Protein AF-0000000075209973 (afdb_homodimer)

Secondary structure (DSSP, 8-state):
-HHHHHHHHHHHHHHHHHHHHHHHHHHHHHT---PPP-TTSBPPP-EEEETT--EEEGGGGTTSEEEEEEE-TT-HHHHHHHHHHHHHHHHHGGGTEEEEEEEES--HHHHHHHHHHHT--SB-EEETTSHHHHHTT--SSSEEEEE-TTSBEEEEEES---HHHHHHHHHHT--/-HHHHHHHHHHHHHHHHHHHHHHHHHHHHHT---PPP-TTSBPPP-EEEETT--EEEGGGGTTSEEEEEEE-TT-HHHHHHHHHHHHHHHHHGGGTEEEEEEEES--HHHHHHHHHHHT--SB-EEETTSHHHHHTT--SSSEEEEE-TTSBEEEEEES---HHHHHHHHHHT--

pLDDT: mean 90.95, std 12.57, range [50.28, 98.94]

Sequence (350 aa):
MKSKKIRLVFRTLLLIIIVGAVAYTLYSKFSNQTKIINEGDKAPNFILKDLNGNRVELEDYRGQGVFLNFWGTWCKPCEKEMPAMQRQYMSFKDKGVTILAINVAESEIAVRDFIEDYKLTFSIPMDKNRDVLKAYGVGTLPASFLINKEGEIVKIITGGLDDAKINKFMESIQPMKSKKIRLVFRTLLLIIIVGAVAYTLYSKFSNQTKIINEGDKAPNFILKDLNGNRVELEDYRGQGVFLNFWGTWCKPCEKEMPAMQRQYMSFKDKGVTILAINVAESEIAVRDFIEDYKLTFSIPMDKNRDVLKAYGVGTLPASFLINKEGEIVKIITGGLDDAKINKFMESIQP

InterPro domains:
  IPR000866 Alkyl hydroperoxide reductase subunit C/ Thiol specific antioxidant [PF00578] (40-155)
  IPR013766 Thioredoxin domain [PS51352] (37-175)
  IPR036249 Thioredoxin-like superfamily [SSF52833] (37-174)
  IPR050553 Thioredoxin family ResA/DsbE subfamily [PTHR42852] (37-168)

Organism: NCBI:txid2021314

Solvent-accessible surface area (backbone atoms only — not comparable to full-atom values): 18414 Å² total; per-residue (Å²): 117,69,62,59,53,50,50,49,51,49,50,49,50,49,48,49,51,49,52,49,52,51,51,49,53,52,51,52,58,68,59,58,63,83,53,69,46,47,70,70,35,71,56,80,75,52,77,36,35,27,91,85,64,46,81,45,46,56,73,78,45,57,65,20,7,35,45,36,32,39,36,44,94,88,34,65,53,32,58,65,24,44,60,43,51,44,56,45,41,69,70,29,50,87,56,39,25,46,51,40,39,32,32,54,54,64,58,66,68,64,50,51,53,50,35,62,74,63,66,58,80,66,51,46,32,48,29,63,79,39,58,62,45,53,67,56,21,59,11,40,72,19,28,36,36,37,24,30,30,88,38,29,22,74,40,68,43,60,49,66,56,52,56,68,55,49,48,54,54,52,59,71,24,41,93,117,70,61,58,53,51,50,49,50,49,50,49,51,48,48,50,50,50,51,48,52,51,51,48,52,52,50,53,57,68,58,57,62,83,54,69,45,48,68,70,35,71,54,80,74,51,78,36,35,29,90,85,64,45,80,44,46,55,72,78,44,57,64,20,8,35,44,37,32,39,36,42,93,87,34,65,53,33,56,67,24,44,60,42,51,46,54,45,42,70,71,29,50,86,55,39,25,47,50,43,40,33,33,55,54,64,57,66,66,62,50,50,53,50,35,63,74,64,65,58,80,68,50,47,32,48,29,63,80,39,57,63,44,54,67,56,20,60,10,41,72,17,29,35,35,36,25,30,29,87,39,29,22,71,40,68,43,62,49,69,56,53,57,68,56,50,48,54,52,53,60,74,23,41,94

Radius of gyration: 24.72 Å; Cα contacts (8 Å, |Δi|>4): 637; chains: 2; bounding box: 82×52×51 Å

Nearest PDB structures (foldseek):
  2h1b-assembly2_B  TM=9.894E-01  e=2.352E-22  Bacillus subtilis
  1st9-assembly2_B  TM=9.917E-01  e=1.497E-21  Bacillus subtilis
  2h19-assembly2_B  TM=9.906E-01  e=3.898E-21  Bacillus subtilis
  3c71-assembly1_A  TM=9.885E-01  e=5.716E-21  Bacillus subtilis
  4nmu-assembly2_B  TM=9.894E-01  e=7.379E-21  Bacillus anthracis

Foldseek 3Di:
DVVVVVVVVVVVVVVVVVVVVVVVVVVVVVPPPQDADDFFDFQDWDWFAFLVRDIDIPVVLQQAKEKEKEAEPPDVLRLVQQLLVQVLQVVCVVQRYAYEYEYEQDDSVRVVVSCVVSVHDGTYTYHNPCPSVSNNVPDAPIKIFIAANRRGTRDIDHTHDHNVVVNVSRVVRRD/DVVVVVVVVVVVVVVVVVVVVVVVVVVVVVPPPQDDDDFFDFQDWDWFAFLVRDIDIPVVLQQAKEKEKEAEPPDVLRLVQQLLVQVLQVVCVVQRYAYEYEYEQDDSVRVVVSCVVSVHDGTYTYHNPCPSVSNNVPDAPIKIFIAANRRGTRDIDHTHDHNVVVNVSRVVRRD

Structure (mmCIF, N/CA/C/O backbone):
data_AF-0000000075209973-model_v1
#
loop_
_entity.id
_entity.type
_entity.pdbx_description
1 polymer 'Thiol-disulfide oxidoreductase'
#
loop_
_atom_site.group_PDB
_atom_site.id
_atom_site.type_symbol
_atom_site.label_atom_id
_atom_site.label_alt_id
_atom_site.label_comp_id
_atom_site.label_asym_id
_atom_site.label_entity_id
_atom_site.label_seq_id
_atom_site.pdbx_PDB_ins_code
_atom_site.Cartn_x
_atom_site.Cartn_y
_atom_site.Cartn_z
_atom_site.occupancy
_atom_site.B_iso_or_equiv
_atom_site.auth_seq_id
_atom_site.auth_comp_id
_atom_site.auth_asym_id
_atom_site.auth_atom_id
_atom_site.pdbx_PDB_model_num
ATOM 1 N N . MET A 1 1 ? -60.625 -5.875 10.781 1 51.12 1 MET A N 1
ATOM 2 C CA . MET A 1 1 ? -59.844 -4.965 11.625 1 51.12 1 MET A CA 1
ATOM 3 C C . MET A 1 1 ? -58.562 -5.629 12.102 1 51.12 1 MET A C 1
ATOM 5 O O . MET A 1 1 ? -57.531 -4.988 12.156 1 51.12 1 MET A O 1
ATOM 9 N N . LYS A 1 2 ? -58.531 -6.984 12.242 1 63.94 2 LYS A N 1
ATOM 10 C CA . LYS A 1 2 ? -57.406 -7.793 12.719 1 63.94 2 LYS A CA 1
ATOM 11 C C . LYS A 1 2 ? -56.312 -7.922 11.648 1 63.94 2 LYS A C 1
ATOM 13 O O . LYS A 1 2 ? -55.125 -7.883 11.961 1 63.94 2 LYS A O 1
ATOM 18 N N . SER A 1 3 ? -56.781 -7.727 10.508 1 70.12 3 SER A N 1
ATOM 19 C CA . SER A 1 3 ? -55.906 -7.938 9.383 1 70.12 3 SER A CA 1
ATOM 20 C C . SER A 1 3 ? -55 -6.73 9.172 1 70.12 3 SER A C 1
ATOM 22 O O . SER A 1 3 ? -53.781 -6.883 8.883 1 70.12 3 SER A O 1
ATOM 24 N N . LYS A 1 4 ? -55.531 -5.586 9.492 1 70.75 4 LYS A N 1
ATOM 25 C CA . LYS A 1 4 ? -54.75 -4.367 9.289 1 70.75 4 LYS A CA 1
ATOM 26 C C . LYS A 1 4 ? -53.625 -4.246 10.328 1 70.75 4 LYS A C 1
ATOM 28 O O . LYS A 1 4 ? -52.5 -3.852 10 1 70.75 4 LYS A O 1
ATOM 33 N N . LYS A 1 5 ? -53.969 -4.637 11.461 1 72 5 LYS A N 1
ATOM 34 C CA . LYS A 1 5 ? -53 -4.602 12.562 1 72 5 LYS A CA 1
ATOM 35 C C . LYS A 1 5 ? -51.875 -5.609 12.344 1 72 5 LYS A C 1
ATOM 37 O O . LYS A 1 5 ? -50.719 -5.309 12.609 1 72 5 LYS A O 1
ATOM 42 N N . ILE A 1 6 ? -52.25 -6.703 11.812 1 79.56 6 ILE A N 1
ATOM 43 C CA . ILE A 1 6 ? -51.281 -7.758 11.539 1 79.56 6 ILE A CA 1
ATOM 44 C C . ILE A 1 6 ? -50.312 -7.312 10.43 1 79.56 6 ILE A C 1
ATOM 46 O O . ILE A 1 6 ? -49.125 -7.543 10.508 1 79.56 6 ILE A O 1
ATOM 50 N N . ARG A 1 7 ? -50.875 -6.652 9.516 1 72.44 7 ARG A N 1
ATOM 51 C CA . ARG A 1 7 ? -50.031 -6.148 8.414 1 72.44 7 ARG A CA 1
ATOM 52 C C . ARG A 1 7 ? -49.094 -5.055 8.891 1 72.44 7 ARG A C 1
ATOM 54 O O . ARG A 1 7 ? -47.938 -5.012 8.484 1 72.44 7 ARG A O 1
ATOM 61 N N . LEU A 1 8 ? -49.594 -4.223 9.797 1 75.69 8 LEU A N 1
ATOM 62 C CA . LEU A 1 8 ? -48.812 -3.152 10.375 1 75.69 8 LEU A CA 1
ATOM 63 C C . LEU A 1 8 ? -47.656 -3.723 11.219 1 75.69 8 LEU A C 1
ATOM 65 O O . LEU A 1 8 ? -46.531 -3.246 11.148 1 75.69 8 LEU A O 1
ATOM 69 N N . VAL A 1 9 ? -48.031 -4.699 12.008 1 73.88 9 VAL A N 1
ATOM 70 C CA . VAL A 1 9 ? -47.062 -5.355 12.859 1 73.88 9 VAL A CA 1
ATOM 71 C C . VAL A 1 9 ? -46.031 -6.066 11.992 1 73.88 9 VAL A C 1
ATOM 73 O O . VAL A 1 9 ? -44.812 -5.992 12.266 1 73.88 9 VAL A O 1
ATOM 76 N N . PHE A 1 10 ? -46.406 -6.633 10.977 1 75.88 10 PHE A N 1
ATOM 77 C CA . PHE A 1 10 ? -45.531 -7.324 10.055 1 75.88 10 PHE A CA 1
ATOM 78 C C . PHE A 1 10 ? -44.594 -6.332 9.352 1 75.88 10 PHE A C 1
ATOM 80 O O . PHE A 1 10 ? -43.406 -6.582 9.203 1 75.88 10 PHE A O 1
ATOM 87 N N . ARG A 1 11 ? -45.188 -5.234 8.961 1 69 11 ARG A N 1
ATOM 88 C CA . ARG A 1 11 ? -44.406 -4.211 8.273 1 69 11 ARG A CA 1
ATOM 89 C C . ARG A 1 11 ? -43.375 -3.592 9.219 1 69 11 ARG A C 1
ATOM 91 O O . ARG A 1 11 ? -42.219 -3.363 8.828 1 69 11 ARG A O 1
ATOM 98 N N . THR A 1 12 ? -43.844 -3.367 10.445 1 75.25 12 THR A N 1
ATOM 99 C CA . THR A 1 12 ? -42.938 -2.785 11.43 1 75.25 12 THR A CA 1
ATOM 100 C C . THR A 1 12 ? -41.812 -3.758 11.773 1 75.25 12 THR A C 1
ATOM 102 O O . THR A 1 12 ? -40.656 -3.355 11.906 1 75.25 12 THR A O 1
ATOM 105 N N . LEU A 1 13 ? -42.156 -4.977 11.891 1 75.12 13 LEU A N 1
ATOM 106 C CA . LEU A 1 13 ? -41.156 -5.992 12.172 1 75.12 13 LEU A CA 1
ATOM 107 C C . LEU A 1 13 ? -40.156 -6.102 11.023 1 75.12 13 LEU A C 1
ATOM 109 O O . LEU A 1 13 ? -38.969 -6.23 11.258 1 75.12 13 LEU A O 1
ATOM 113 N N . LEU A 1 14 ? -40.75 -6.055 9.836 1 71.81 14 LEU A N 1
ATOM 114 C CA . LEU A 1 14 ? -39.875 -6.102 8.656 1 71.81 14 LEU A CA 1
ATOM 115 C C . LEU A 1 14 ? -38.938 -4.898 8.617 1 71.81 14 LEU A C 1
ATOM 117 O O . LEU A 1 14 ? -37.75 -5.039 8.32 1 71.81 14 LEU A O 1
ATOM 121 N N . LEU A 1 15 ? -39.531 -3.789 8.992 1 71.38 15 LEU A N 1
ATOM 122 C CA . LEU A 1 15 ? -38.719 -2.564 9.008 1 71.38 15 LEU A CA 1
ATOM 123 C C . LEU A 1 15 ? -37.594 -2.662 10.039 1 71.38 15 LEU A C 1
ATOM 125 O O . LEU A 1 15 ? -36.469 -2.26 9.766 1 71.38 15 LEU A O 1
ATOM 129 N N . ILE A 1 16 ? -37.938 -3.229 11.195 1 76.5 16 ILE A N 1
ATOM 130 C CA . ILE A 1 16 ? -36.938 -3.383 12.258 1 76.5 16 ILE A CA 1
ATOM 131 C C . ILE A 1 16 ? -35.844 -4.332 11.797 1 76.5 16 ILE A C 1
ATOM 133 O O . ILE A 1 16 ? -34.656 -4.074 12.023 1 76.5 16 ILE A O 1
ATOM 137 N N . ILE A 1 17 ? -36.188 -5.34 11.125 1 74.81 17 ILE A N 1
ATOM 138 C CA . ILE A 1 17 ? -35.25 -6.324 10.633 1 74.81 17 ILE A CA 1
ATOM 139 C C . ILE A 1 17 ? -34.344 -5.684 9.586 1 74.81 17 ILE A C 1
ATOM 141 O O . ILE A 1 17 ? -33.125 -5.883 9.594 1 74.81 17 ILE A O 1
ATOM 145 N N . ILE A 1 18 ? -34.969 -4.891 8.758 1 69.38 18 ILE A N 1
ATOM 146 C CA . ILE A 1 18 ? -34.219 -4.234 7.703 1 69.38 18 ILE A CA 1
ATOM 147 C C . ILE A 1 18 ? -33.25 -3.221 8.32 1 69.38 18 ILE A C 1
ATOM 149 O O . ILE A 1 18 ? -32.062 -3.18 7.961 1 69.38 18 ILE A O 1
ATOM 153 N N . VAL A 1 19 ? -33.75 -2.445 9.32 1 72.38 19 VAL A N 1
ATOM 154 C CA . VAL A 1 19 ? -32.906 -1.45 10 1 72.38 19 VAL A CA 1
ATOM 155 C C . VAL A 1 19 ? -31.781 -2.145 10.742 1 72.38 19 VAL A C 1
ATOM 157 O O . VAL A 1 19 ? -30.641 -1.679 10.727 1 72.38 19 VAL A O 1
ATOM 160 N N . GLY A 1 20 ? -32.031 -3.238 11.359 1 74.88 20 GLY A N 1
ATOM 161 C CA . GLY A 1 20 ? -31 -4.02 12.031 1 74.88 20 GLY A CA 1
ATOM 162 C C . GLY A 1 20 ? -29.922 -4.539 11.086 1 74.88 20 GLY A C 1
ATOM 163 O O . GLY A 1 20 ? -28.734 -4.469 11.391 1 74.88 20 GLY A O 1
ATOM 164 N N . ALA A 1 21 ? -30.406 -5.008 9.953 1 67.5 21 ALA A N 1
ATOM 165 C CA . ALA A 1 21 ? -29.484 -5.527 8.953 1 67.5 21 ALA A CA 1
ATOM 166 C C . ALA A 1 21 ? -28.578 -4.418 8.414 1 67.5 21 ALA A C 1
ATOM 168 O O . ALA A 1 21 ? -27.375 -4.609 8.266 1 67.5 21 ALA A O 1
ATOM 169 N N . VAL A 1 22 ? -29.156 -3.322 8.188 1 67.62 22 VAL A N 1
ATOM 170 C CA . VAL A 1 22 ? -28.391 -2.18 7.688 1 67.62 22 VAL A CA 1
ATOM 171 C C . VAL A 1 22 ? -27.406 -1.712 8.75 1 67.62 22 VAL A C 1
ATOM 173 O O . VAL A 1 22 ? -26.234 -1.458 8.453 1 67.62 22 VAL A O 1
ATOM 176 N N . ALA A 1 23 ? -27.828 -1.666 9.969 1 69.81 23 ALA A N 1
ATOM 177 C CA . ALA A 1 23 ? -26.969 -1.259 11.07 1 69.81 23 ALA A CA 1
ATOM 178 C C . ALA A 1 23 ? -25.781 -2.213 11.227 1 69.81 23 ALA A C 1
ATOM 180 O O . ALA A 1 23 ? -24.656 -1.78 11.461 1 69.81 23 ALA A O 1
ATOM 181 N N . TYR A 1 24 ? -26.047 -3.436 11.078 1 68.06 24 TYR A N 1
ATOM 182 C CA . TYR A 1 24 ? -25 -4.441 11.188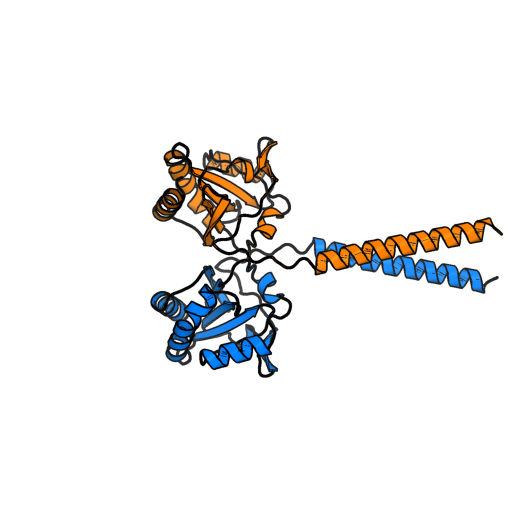 1 68.06 24 TYR A CA 1
ATOM 183 C C . TYR A 1 24 ? -23.969 -4.27 10.086 1 68.06 24 TYR A C 1
ATOM 185 O O . TYR A 1 24 ? -22.75 -4.324 10.344 1 68.06 24 TYR A O 1
ATOM 193 N N . THR A 1 25 ? -24.453 -4.109 8.844 1 62.72 25 THR A N 1
ATOM 194 C CA . THR A 1 25 ? -23.531 -3.963 7.715 1 62.72 25 THR A CA 1
ATOM 195 C C . THR A 1 25 ? -22.672 -2.715 7.879 1 62.72 25 THR A C 1
ATOM 197 O O . THR A 1 25 ? -21.484 -2.736 7.578 1 62.72 25 THR A O 1
ATOM 200 N N . LEU A 1 26 ? -23.281 -1.677 8.328 1 61.09 26 LEU A N 1
ATOM 201 C CA . LEU A 1 26 ? -22.547 -0.432 8.531 1 61.09 26 LEU A CA 1
ATOM 202 C C . LEU A 1 26 ? -21.516 -0.588 9.648 1 61.09 26 LEU A C 1
ATOM 204 O O . LEU A 1 26 ? -20.391 -0.091 9.531 1 61.09 26 LEU A O 1
ATOM 208 N N . TYR A 1 27 ? -21.906 -1.285 10.609 1 60.88 27 TYR A N 1
ATOM 209 C CA . TYR A 1 27 ? -21 -1.52 11.719 1 60.88 27 TYR A CA 1
ATOM 210 C C . TYR A 1 27 ? -19.797 -2.361 11.273 1 60.88 27 TYR A C 1
ATOM 212 O O . TYR A 1 27 ? -18.656 -2.062 11.617 1 60.88 27 TYR A O 1
ATOM 220 N N . SER A 1 28 ? -20.062 -3.34 10.555 1 58.72 28 SER A N 1
ATOM 221 C CA . SER A 1 28 ? -19 -4.234 10.078 1 58.72 28 SER A CA 1
ATOM 222 C C . SER A 1 28 ? -18.047 -3.514 9.133 1 58.72 28 SER A C 1
ATOM 224 O O . SER A 1 28 ? -16.844 -3.738 9.172 1 58.72 28 SER A O 1
ATOM 226 N N . LYS A 1 29 ? -18.656 -2.783 8.242 1 57.28 29 LYS A N 1
ATOM 227 C CA . LYS A 1 29 ? -17.812 -2.055 7.289 1 57.28 29 LYS A CA 1
ATOM 228 C C . LYS A 1 29 ? -16.938 -1.026 8 1 57.28 29 LYS A C 1
ATOM 230 O O . LYS A 1 29 ? -15.797 -0.794 7.602 1 57.28 29 LYS A O 1
ATOM 235 N N . PHE A 1 30 ? -17.594 -0.431 8.906 1 53.66 30 PHE A N 1
ATOM 236 C CA . PHE A 1 30 ? -16.844 0.564 9.664 1 53.66 30 PHE A CA 1
ATOM 237 C C . PHE A 1 30 ? -15.703 -0.091 10.438 1 53.66 30 PHE A C 1
ATOM 239 O O . PHE A 1 30 ? -14.656 0.522 10.648 1 53.66 30 PHE A O 1
ATOM 246 N N . SER A 1 31 ? -15.898 -1.307 10.734 1 50.53 31 SER A N 1
ATOM 247 C CA . SER A 1 31 ? -14.852 -1.979 11.492 1 50.53 31 SER A CA 1
ATOM 248 C C . SER A 1 31 ? -13.727 -2.459 10.578 1 50.53 31 SER A C 1
ATOM 250 O O . SER A 1 31 ? -12.734 -3.012 11.047 1 50.53 31 SER A O 1
ATOM 252 N N . ASN A 1 32 ? -14 -2.322 9.312 1 52.06 32 ASN A N 1
ATOM 253 C CA . ASN A 1 32 ? -12.961 -2.879 8.453 1 52.06 32 ASN A CA 1
ATOM 254 C C . ASN A 1 32 ? -11.68 -2.051 8.523 1 52.06 32 ASN A C 1
ATOM 256 O O . ASN A 1 32 ? -11.609 -0.961 7.949 1 52.06 32 ASN A O 1
ATOM 260 N N . GLN A 1 33 ? -11.031 -2.264 9.523 1 56.62 33 GLN A N 1
ATOM 261 C CA . GLN A 1 33 ? -9.711 -1.657 9.695 1 56.62 33 GLN A CA 1
ATOM 262 C C . GLN A 1 33 ? -8.742 -2.154 8.625 1 56.62 33 GLN A C 1
ATOM 264 O O . GLN A 1 33 ? -8.734 -3.338 8.289 1 56.62 33 GLN A O 1
ATOM 269 N N . THR A 1 34 ? -8.438 -1.264 7.758 1 61.53 34 THR A N 1
ATOM 270 C CA . THR A 1 34 ? -7.344 -1.597 6.852 1 61.53 34 THR A CA 1
ATOM 271 C C . THR A 1 34 ? -6.195 -2.25 7.613 1 61.53 34 THR A C 1
ATOM 273 O O . THR A 1 34 ? -5.641 -1.655 8.539 1 61.53 34 THR A O 1
ATOM 276 N N . LYS A 1 35 ? -6.125 -3.559 7.43 1 68.94 35 LYS A N 1
ATOM 277 C CA . LYS A 1 35 ? -5.012 -4.242 8.078 1 68.94 35 LYS A CA 1
ATOM 278 C C . LYS A 1 35 ? -3.686 -3.891 7.406 1 68.94 35 LYS A C 1
ATOM 280 O O . LYS A 1 35 ? -3.582 -3.902 6.18 1 68.94 35 LYS A O 1
ATOM 285 N N . ILE A 1 36 ? -2.811 -3.449 8.195 1 84.69 36 ILE A N 1
ATOM 286 C CA . ILE A 1 36 ? -1.437 -3.205 7.77 1 84.69 36 ILE A CA 1
ATOM 287 C C . ILE A 1 36 ? -0.667 -4.523 7.723 1 84.69 36 ILE A C 1
ATOM 289 O O . ILE A 1 36 ? -0.701 -5.305 8.68 1 84.69 36 ILE A O 1
ATOM 293 N N . ILE A 1 37 ? -0.148 -4.805 6.586 1 90.75 37 ILE A N 1
ATOM 294 C CA . ILE A 1 37 ? 0.662 -5.996 6.359 1 90.75 37 ILE A CA 1
ATOM 295 C C . ILE A 1 37 ? 2.143 -5.637 6.43 1 90.75 37 ILE A C 1
ATOM 297 O O . ILE A 1 37 ? 2.588 -4.684 5.781 1 90.75 37 ILE A O 1
ATOM 301 N N . ASN A 1 38 ? 2.879 -6.402 7.246 1 90.31 38 ASN A N 1
ATOM 302 C CA . ASN A 1 38 ? 4.305 -6.133 7.391 1 90.31 38 ASN A CA 1
ATOM 303 C C . ASN A 1 38 ? 5.145 -7.367 7.082 1 90.31 38 ASN A C 1
ATOM 305 O O . ASN A 1 38 ? 4.629 -8.484 7.066 1 90.31 38 ASN A O 1
ATOM 309 N N . GLU A 1 39 ? 6.375 -7.102 6.773 1 92.69 39 GLU A N 1
ATOM 310 C CA . GLU A 1 39 ? 7.316 -8.211 6.695 1 92.69 39 GLU A CA 1
ATOM 311 C C . GLU A 1 39 ? 7.367 -8.992 8.008 1 92.69 39 GLU A C 1
ATOM 313 O O . GLU A 1 39 ? 7.348 -8.391 9.086 1 92.69 39 GLU A O 1
ATOM 318 N N . GLY A 1 40 ? 7.352 -10.258 7.879 1 93.44 40 GLY A N 1
ATOM 319 C CA . GLY A 1 40 ? 7.297 -11.125 9.047 1 93.44 40 GLY A CA 1
ATOM 320 C C . GLY A 1 40 ? 5.918 -11.703 9.297 1 93.44 40 GLY A C 1
ATOM 321 O O . GLY A 1 40 ? 5.777 -12.703 10.008 1 93.44 40 GLY A O 1
ATOM 322 N N . ASP A 1 41 ? 4.91 -11.102 8.758 1 94.81 41 ASP A N 1
ATOM 323 C CA . ASP A 1 41 ? 3.539 -11.578 8.906 1 94.81 41 ASP A CA 1
ATOM 324 C C . ASP A 1 41 ? 3.295 -12.828 8.07 1 94.81 41 ASP A C 1
ATOM 326 O O . ASP A 1 41 ? 3.973 -13.047 7.062 1 94.81 41 ASP A O 1
ATOM 330 N N . LYS A 1 42 ? 2.285 -13.617 8.555 1 97.25 42 LYS A N 1
ATOM 331 C CA . LYS A 1 42 ? 1.741 -14.633 7.656 1 97.25 42 LYS A CA 1
ATOM 332 C C . LYS A 1 42 ? 0.961 -13.992 6.508 1 97.25 42 LYS A C 1
ATOM 334 O O . LYS A 1 42 ? 0.175 -13.07 6.727 1 97.25 42 LYS A O 1
ATOM 339 N N . ALA A 1 43 ? 1.303 -14.477 5.344 1 98.25 43 ALA A N 1
ATOM 340 C CA . ALA A 1 43 ? 0.589 -13.938 4.188 1 98.25 43 ALA A CA 1
ATOM 341 C C . ALA A 1 43 ? -0.896 -14.281 4.25 1 98.25 43 ALA A C 1
ATOM 343 O O . ALA A 1 43 ? -1.262 -15.438 4.484 1 98.25 43 ALA A O 1
ATOM 344 N N . PRO A 1 44 ? -1.74 -13.305 4.031 1 97.38 44 PRO A N 1
ATOM 345 C CA . PRO A 1 44 ? -3.166 -13.633 3.977 1 97.38 44 PRO A CA 1
ATOM 346 C C . PRO A 1 44 ? -3.5 -14.633 2.873 1 97.38 44 PRO A C 1
ATOM 348 O O . PRO A 1 44 ? -3.08 -14.453 1.728 1 97.38 44 PRO A O 1
ATOM 351 N N . ASN A 1 45 ? -4.262 -15.641 3.291 1 98.31 45 ASN A N 1
ATOM 352 C CA . ASN A 1 45 ? -4.691 -16.609 2.283 1 98.31 45 ASN A CA 1
ATOM 353 C C . ASN A 1 45 ? -5.719 -16 1.331 1 98.31 45 ASN A C 1
ATOM 355 O O . ASN A 1 45 ? -6.379 -15.016 1.667 1 98.31 45 ASN A O 1
ATOM 359 N N . PHE A 1 46 ? -5.734 -16.578 0.142 1 98.38 46 PHE A N 1
ATOM 360 C CA . PHE A 1 46 ? -6.766 -16.203 -0.814 1 98.38 46 PHE A CA 1
ATOM 361 C C . PHE A 1 46 ? -7.109 -17.375 -1.735 1 98.38 46 PHE A C 1
ATOM 363 O O . PHE A 1 46 ? -6.332 -18.312 -1.857 1 98.38 46 PHE A O 1
ATOM 370 N N . ILE A 1 47 ? -8.32 -17.25 -2.252 1 98.44 47 ILE A N 1
ATOM 371 C CA . ILE A 1 47 ? -8.766 -18.156 -3.303 1 98.44 47 ILE A CA 1
ATOM 372 C C . ILE A 1 47 ? -9.258 -17.359 -4.504 1 98.44 47 ILE A C 1
ATOM 374 O O . ILE A 1 47 ? -10.141 -16.5 -4.367 1 98.44 47 ILE A O 1
ATOM 378 N N . LEU A 1 48 ? -8.617 -17.609 -5.645 1 98.62 48 LEU A N 1
ATOM 379 C CA . LEU A 1 48 ? -9.008 -16.984 -6.902 1 98.62 48 LEU A CA 1
ATOM 380 C C . LEU A 1 48 ? -9.07 -18.016 -8.023 1 98.62 48 LEU A C 1
ATOM 382 O O . LEU A 1 48 ? -8.789 -19.188 -7.809 1 98.62 48 LEU A O 1
ATOM 386 N N . LYS A 1 49 ? -9.555 -17.531 -9.148 1 98.31 49 LYS A N 1
ATOM 387 C CA . LYS A 1 49 ? -9.5 -18.328 -10.375 1 98.31 49 LYS A CA 1
ATOM 388 C C . LYS A 1 49 ? -8.57 -17.688 -11.398 1 98.31 49 LYS A C 1
ATOM 390 O O . LYS A 1 49 ? -8.516 -16.469 -11.523 1 98.31 49 LYS A O 1
ATOM 395 N N . ASP A 1 50 ? -7.863 -18.562 -12.078 1 97.62 50 ASP A N 1
ATOM 396 C CA . ASP A 1 50 ? -7.074 -18.031 -13.188 1 97.62 50 ASP A CA 1
ATOM 397 C C . ASP A 1 50 ? -7.906 -17.969 -14.469 1 97.62 50 ASP A C 1
ATOM 399 O O . ASP A 1 50 ? -9.117 -18.188 -14.445 1 97.62 50 ASP A O 1
ATOM 403 N N . LEU A 1 51 ? -7.297 -17.609 -15.57 1 95.81 51 LEU A N 1
ATOM 404 C CA . LEU A 1 51 ? -8.031 -17.375 -16.812 1 95.81 51 LEU A CA 1
ATOM 405 C C . LEU A 1 51 ? -8.547 -18.672 -17.406 1 95.81 51 LEU A C 1
ATOM 407 O O . LEU A 1 51 ? -9.414 -18.672 -18.281 1 95.81 51 LEU A O 1
ATOM 411 N N . ASN A 1 52 ? -8.031 -19.766 -16.984 1 95.12 52 ASN A N 1
ATOM 412 C CA . ASN A 1 52 ? -8.484 -21.062 -17.438 1 95.12 52 ASN A CA 1
ATOM 413 C C . ASN A 1 52 ? -9.547 -21.641 -16.516 1 95.12 52 ASN A C 1
ATOM 415 O O . ASN A 1 52 ? -9.984 -22.781 -16.703 1 95.12 52 ASN A O 1
ATOM 419 N N . GLY A 1 53 ? -9.828 -20.953 -15.484 1 95.06 53 GLY A N 1
ATOM 420 C CA . GLY A 1 53 ? -10.859 -21.391 -14.555 1 95.06 53 GLY A CA 1
ATOM 421 C C . GLY A 1 53 ? -10.312 -22.234 -13.414 1 95.06 53 GLY A C 1
ATOM 422 O O . GLY A 1 53 ? -11.07 -22.703 -12.562 1 95.06 53 GLY A O 1
ATOM 423 N N . ASN A 1 54 ? -9.062 -22.375 -13.383 1 97 54 ASN A N 1
ATOM 424 C CA . ASN A 1 54 ? -8.461 -23.156 -12.312 1 97 54 ASN A CA 1
ATOM 425 C C . ASN A 1 54 ? -8.469 -22.391 -10.992 1 97 54 ASN A C 1
ATOM 427 O O . ASN A 1 54 ? -8.227 -21.188 -10.961 1 97 54 ASN A O 1
ATOM 431 N N . ARG A 1 55 ? -8.758 -23.172 -9.977 1 98.06 55 ARG A N 1
ATOM 432 C CA . ARG A 1 55 ? -8.695 -22.641 -8.625 1 98.06 55 ARG A CA 1
ATOM 433 C C . ARG A 1 55 ? -7.254 -22.438 -8.18 1 98.06 55 ARG A C 1
ATOM 435 O O . ARG A 1 55 ? -6.426 -23.328 -8.32 1 98.06 55 ARG A O 1
ATOM 442 N N . VAL A 1 56 ? -6.969 -21.281 -7.723 1 98.69 56 VAL A N 1
ATOM 443 C CA . VAL A 1 56 ? -5.652 -20.953 -7.184 1 98.69 56 VAL A CA 1
ATOM 444 C C . VAL A 1 56 ? -5.785 -20.5 -5.734 1 98.69 56 VAL A C 1
ATOM 446 O O . VAL A 1 56 ? -6.445 -19.5 -5.445 1 98.69 56 VAL A O 1
ATOM 449 N N . GLU A 1 57 ? -5.195 -21.219 -4.84 1 98.81 57 GLU A N 1
ATOM 450 C CA . GLU A 1 57 ? -5.184 -20.891 -3.418 1 98.81 57 GLU A CA 1
ATOM 451 C C . GLU A 1 57 ? -3.754 -20.766 -2.896 1 98.81 57 GLU A C 1
ATOM 453 O O . GLU A 1 57 ? -2.918 -21.641 -3.133 1 98.81 57 GLU A O 1
ATOM 458 N N . LEU A 1 58 ? -3.502 -19.719 -2.137 1 98.88 58 LEU A N 1
ATOM 459 C CA . LEU A 1 58 ? -2.139 -19.469 -1.682 1 98.88 58 LEU A CA 1
ATOM 460 C C . LEU A 1 58 ? -1.639 -20.625 -0.814 1 98.88 58 LEU A C 1
ATOM 462 O O . LEU A 1 58 ? -0.481 -21.031 -0.925 1 98.88 58 LEU A O 1
ATOM 466 N N . GLU A 1 59 ? -2.48 -21.125 -0.004 1 98.31 59 GLU A N 1
ATOM 467 C CA . GLU A 1 59 ? -2.094 -22.156 0.953 1 98.31 59 GLU A CA 1
ATOM 468 C C . GLU A 1 59 ? -1.578 -23.406 0.241 1 98.31 59 GLU A C 1
ATOM 470 O O . GLU A 1 59 ? -0.816 -24.188 0.817 1 98.31 59 GLU A O 1
ATOM 475 N N . ASP A 1 60 ? -1.975 -23.625 -0.99 1 98.38 60 ASP A N 1
ATOM 476 C CA . ASP A 1 60 ? -1.564 -24.797 -1.758 1 98.38 60 ASP A CA 1
ATOM 477 C C . ASP A 1 60 ? -0.088 -24.719 -2.135 1 98.38 60 ASP A C 1
ATOM 479 O O . ASP A 1 60 ? 0.495 -25.703 -2.598 1 98.38 60 ASP A O 1
ATOM 483 N N . TYR A 1 61 ? 0.547 -23.594 -1.882 1 98.44 61 TYR A N 1
ATOM 484 C CA . TYR A 1 61 ? 1.928 -23.391 -2.307 1 98.44 61 TYR A CA 1
ATOM 485 C C . TYR A 1 61 ? 2.877 -23.438 -1.116 1 98.44 61 TYR A C 1
ATOM 487 O O . TYR A 1 61 ? 4.047 -23.062 -1.23 1 98.44 61 TYR A O 1
ATOM 495 N N . ARG A 1 62 ? 2.35 -23.844 0.054 1 98.12 62 ARG A N 1
ATOM 496 C CA . ARG A 1 62 ? 3.244 -24.078 1.182 1 98.12 62 ARG A CA 1
ATOM 497 C C . ARG A 1 62 ? 4.375 -25.031 0.791 1 98.12 62 ARG A C 1
ATOM 499 O O . ARG A 1 62 ? 4.172 -25.969 0.019 1 98.12 62 ARG A O 1
ATOM 506 N N . GLY A 1 63 ? 5.574 -24.75 1.292 1 98.38 63 GLY A N 1
ATOM 507 C CA . GLY A 1 63 ? 6.742 -25.531 0.911 1 98.38 63 GLY A CA 1
ATOM 508 C C . GLY A 1 63 ? 7.512 -24.922 -0.247 1 98.38 63 GLY A C 1
ATOM 509 O O . GLY A 1 63 ? 8.633 -25.344 -0.538 1 98.38 63 GLY A O 1
ATOM 510 N N . GLN A 1 64 ? 6.938 -23.938 -0.884 1 98.62 64 GLN A N 1
ATOM 511 C CA . GLN A 1 64 ? 7.566 -23.219 -1.995 1 98.62 64 GLN A CA 1
ATOM 512 C C . GLN A 1 64 ? 7.781 -21.75 -1.659 1 98.62 64 GLN A C 1
ATOM 514 O O . GLN A 1 64 ? 7.121 -21.203 -0.768 1 98.62 64 GLN A O 1
ATOM 519 N N . GLY A 1 65 ? 8.789 -21.172 -2.35 1 98.81 65 GLY A N 1
ATOM 520 C CA . GLY A 1 65 ? 8.828 -19.719 -2.406 1 98.81 65 GLY A CA 1
ATOM 521 C C . GLY A 1 65 ? 7.84 -19.141 -3.398 1 98.81 65 GLY A C 1
ATOM 522 O O . GLY A 1 65 ? 7.691 -19.656 -4.508 1 98.81 65 GLY A O 1
ATOM 523 N N . VAL A 1 66 ? 7.113 -18.125 -2.949 1 98.94 66 VAL A N 1
ATOM 524 C CA . VAL A 1 66 ? 6.121 -17.531 -3.838 1 98.94 66 VAL A CA 1
ATOM 525 C C . VAL A 1 66 ? 6.457 -16.062 -4.074 1 98.94 66 VAL A C 1
ATOM 527 O O . VAL A 1 66 ? 6.594 -15.281 -3.125 1 98.94 66 VAL A O 1
ATOM 530 N N . PHE A 1 67 ? 6.723 -15.727 -5.301 1 98.88 67 PHE A N 1
ATOM 531 C CA . PHE A 1 67 ? 6.758 -14.344 -5.762 1 98.88 67 PHE A CA 1
ATOM 532 C C . PHE A 1 67 ? 5.355 -13.859 -6.117 1 98.88 67 PHE A C 1
ATOM 534 O O . PHE A 1 67 ? 4.863 -14.109 -7.215 1 98.88 67 PHE A O 1
ATOM 541 N N . LEU A 1 68 ? 4.672 -13.188 -5.18 1 98.94 68 LEU A N 1
ATOM 542 C CA . LEU A 1 68 ? 3.307 -12.703 -5.352 1 98.94 68 LEU A CA 1
ATOM 543 C C . LEU A 1 68 ? 3.303 -11.281 -5.891 1 98.94 68 LEU A C 1
ATOM 545 O O . LEU A 1 68 ? 3.764 -10.352 -5.219 1 98.94 68 LEU A O 1
ATOM 549 N N . ASN A 1 69 ? 2.76 -11.188 -7.008 1 98.75 69 ASN A N 1
ATOM 550 C CA . ASN A 1 69 ? 2.824 -9.914 -7.723 1 98.75 69 ASN A CA 1
ATOM 551 C C . ASN A 1 69 ? 1.431 -9.375 -8.023 1 98.75 69 ASN A C 1
ATOM 553 O O . ASN A 1 69 ? 0.528 -10.133 -8.383 1 98.75 69 ASN A O 1
ATOM 557 N N . PHE A 1 70 ? 1.248 -8.117 -7.902 1 98.38 70 PHE A N 1
ATOM 558 C CA . PHE A 1 70 ? 0.029 -7.414 -8.281 1 98.38 70 PHE A CA 1
ATOM 559 C C . PHE A 1 70 ? 0.281 -6.504 -9.484 1 98.38 70 PHE A C 1
ATOM 561 O O . PHE A 1 70 ? 1.234 -5.723 -9.484 1 98.38 70 PHE A O 1
ATOM 568 N N . TRP A 1 71 ? -0.67 -6.668 -10.445 1 98.06 71 TRP A N 1
ATOM 569 C CA . TRP A 1 71 ? -0.397 -5.941 -11.68 1 98.06 71 TRP A CA 1
ATOM 570 C C . TRP A 1 71 ? -1.686 -5.668 -12.445 1 98.06 71 TRP A C 1
ATOM 572 O O . TRP A 1 71 ? -2.758 -6.145 -12.062 1 98.06 71 TRP A O 1
ATOM 582 N N . GLY A 1 72 ? -1.56 -4.852 -13.484 1 97.12 72 GLY A N 1
ATOM 583 C CA . GLY A 1 72 ? -2.566 -4.594 -14.5 1 97.12 72 GLY A CA 1
ATOM 584 C C . GLY A 1 72 ? -1.974 -4.238 -15.852 1 97.12 72 GLY A C 1
ATOM 585 O O . GLY A 1 72 ? -0.83 -3.787 -15.93 1 97.12 72 GLY A O 1
ATOM 586 N N . THR A 1 73 ? -2.859 -4.406 -16.906 1 97 73 THR A N 1
ATOM 587 C CA . THR A 1 73 ? -2.365 -4.191 -18.25 1 97 73 THR A CA 1
ATOM 588 C C . THR A 1 73 ? -2.176 -2.701 -18.531 1 97 73 THR A C 1
ATOM 590 O O . THR A 1 73 ? -1.438 -2.324 -19.438 1 97 73 THR A O 1
ATOM 593 N N . TRP A 1 74 ? -2.801 -1.891 -17.766 1 91.94 74 TRP A N 1
ATOM 594 C CA . TRP A 1 74 ? -2.779 -0.443 -17.953 1 91.94 74 TRP A CA 1
ATOM 595 C C . TRP A 1 74 ? -1.6 0.182 -17.219 1 91.94 74 TRP A C 1
ATOM 597 O O . TRP A 1 74 ? -1.422 1.402 -17.25 1 91.94 74 TRP A O 1
ATOM 607 N N . CYS A 1 75 ? -0.889 -0.583 -16.562 1 93 75 CYS A N 1
ATOM 608 C CA . CYS A 1 75 ? 0.237 -0.114 -15.766 1 93 75 CYS A CA 1
ATOM 609 C C . CYS A 1 75 ? 1.552 -0.293 -16.516 1 93 75 CYS A C 1
ATOM 611 O O . CYS A 1 75 ? 2.076 -1.404 -16.609 1 93 75 CYS A O 1
ATOM 613 N N . LYS A 1 76 ? 2.219 0.727 -16.859 1 93.75 76 LYS A N 1
ATOM 614 C CA . LYS A 1 76 ? 3.395 0.682 -17.719 1 93.75 76 LYS A CA 1
ATOM 615 C C . LYS A 1 76 ? 4.562 -0.014 -17.031 1 93.75 76 LYS A C 1
ATOM 617 O O . LYS A 1 76 ? 5.215 -0.876 -17.609 1 93.75 76 LYS A O 1
ATOM 622 N N . PRO A 1 77 ? 4.812 0.341 -15.789 1 94.75 77 PRO A N 1
ATOM 623 C CA . PRO A 1 77 ? 5.895 -0.392 -15.133 1 94.75 77 PRO A CA 1
ATOM 624 C C . PRO A 1 77 ? 5.59 -1.88 -14.977 1 94.75 77 PRO A C 1
ATOM 626 O O . PRO A 1 77 ? 6.504 -2.707 -15 1 94.75 77 PRO A O 1
ATOM 629 N N . CYS A 1 78 ? 4.402 -2.191 -14.797 1 96.62 78 CYS A N 1
ATOM 630 C CA . CYS A 1 78 ? 4 -3.594 -14.758 1 96.62 78 CYS A CA 1
ATOM 631 C C . CYS A 1 78 ? 4.34 -4.301 -16.062 1 96.62 78 CYS A C 1
ATOM 633 O O . CYS A 1 78 ? 4.934 -5.383 -16.047 1 96.62 78 CYS A O 1
ATOM 635 N N . GLU A 1 79 ? 3.93 -3.639 -17.062 1 97.06 79 GLU A N 1
ATOM 636 C CA . GLU A 1 79 ? 4.211 -4.18 -18.391 1 97.06 79 GLU A CA 1
ATOM 637 C C . GLU A 1 79 ? 5.707 -4.398 -18.594 1 97.06 79 GLU A C 1
ATOM 639 O O . GLU A 1 79 ? 6.125 -5.43 -19.125 1 97.06 79 GLU A O 1
ATOM 644 N N . LYS A 1 80 ? 6.473 -3.561 -18.156 1 96.94 80 LYS A N 1
ATOM 645 C CA . LYS A 1 80 ? 7.914 -3.555 -18.391 1 96.94 80 LYS A CA 1
ATOM 646 C C . LYS A 1 80 ? 8.594 -4.707 -17.656 1 96.94 80 LYS A C 1
ATOM 648 O O . LYS A 1 80 ? 9.602 -5.246 -18.125 1 96.94 80 LYS A O 1
ATOM 653 N N . GLU A 1 81 ? 8.039 -5.047 -16.594 1 97.94 81 GLU A N 1
ATOM 654 C CA . GLU A 1 81 ? 8.719 -6.066 -15.789 1 97.94 81 GLU A CA 1
ATOM 655 C C . GLU A 1 81 ? 8.305 -7.473 -16.219 1 97.94 81 GLU A C 1
ATOM 657 O O . GLU A 1 81 ? 8.961 -8.453 -15.859 1 97.94 81 GLU A O 1
ATOM 662 N N . MET A 1 82 ? 7.352 -7.605 -17.016 1 98.44 82 MET A N 1
ATOM 663 C CA . MET A 1 82 ? 6.742 -8.906 -17.281 1 98.44 82 MET A CA 1
ATOM 664 C C . MET A 1 82 ? 7.723 -9.828 -18 1 98.44 82 MET A C 1
ATOM 666 O O . MET A 1 82 ? 7.883 -10.984 -17.625 1 98.44 82 MET A O 1
ATOM 670 N N . PRO A 1 83 ? 8.43 -9.359 -19.016 1 98.38 83 PRO A N 1
ATOM 671 C CA . PRO A 1 83 ? 9.375 -10.258 -19.688 1 98.38 83 PRO A CA 1
ATOM 672 C C . PRO A 1 83 ? 10.453 -10.781 -18.734 1 98.38 83 PRO A C 1
ATOM 674 O O . PRO A 1 83 ? 10.82 -11.961 -18.797 1 98.38 83 PRO A O 1
ATOM 677 N N . ALA A 1 84 ? 10.961 -9.922 -17.938 1 98.56 84 ALA A N 1
ATOM 678 C CA . ALA A 1 84 ? 11.945 -10.352 -16.953 1 98.56 84 ALA A CA 1
ATOM 679 C C . ALA A 1 84 ? 11.359 -11.375 -15.992 1 98.56 84 ALA A C 1
ATOM 681 O O . ALA A 1 84 ? 12.016 -12.359 -15.641 1 98.56 84 ALA A O 1
ATOM 682 N N . MET A 1 85 ? 10.117 -11.164 -15.57 1 98.81 85 MET A N 1
ATOM 683 C CA . MET A 1 85 ? 9.445 -12.117 -14.695 1 98.81 85 MET A CA 1
ATOM 684 C C . MET A 1 85 ? 9.312 -13.477 -15.367 1 98.81 85 MET A C 1
ATOM 686 O O . MET A 1 85 ? 9.531 -14.508 -14.734 1 98.81 85 MET A O 1
ATOM 690 N N . GLN A 1 86 ? 8.984 -13.453 -16.609 1 98.81 86 GLN A N 1
ATOM 691 C CA . GLN A 1 86 ? 8.844 -14.695 -17.344 1 98.81 86 GLN A CA 1
ATOM 692 C C . GLN A 1 86 ? 10.18 -15.438 -17.438 1 98.81 86 GLN A C 1
ATOM 694 O O . GLN A 1 86 ? 10.242 -16.641 -17.219 1 98.81 86 GLN A O 1
ATOM 699 N N . ARG A 1 87 ? 11.203 -14.672 -17.75 1 98.5 87 ARG A N 1
ATOM 700 C CA . ARG A 1 87 ? 12.523 -15.289 -17.859 1 98.5 87 ARG A CA 1
ATOM 701 C C . ARG A 1 87 ? 12.938 -15.914 -16.531 1 98.5 87 ARG A C 1
ATOM 703 O O . ARG A 1 87 ? 13.398 -17.047 -16.484 1 98.5 87 ARG A O 1
ATOM 710 N N . GLN A 1 88 ? 12.758 -15.211 -15.508 1 98.69 88 GLN A N 1
ATOM 711 C CA . GLN A 1 88 ? 13.18 -15.688 -14.195 1 98.69 88 GLN A CA 1
ATOM 712 C C . GLN A 1 88 ? 12.312 -16.859 -13.727 1 98.69 88 GLN A C 1
ATOM 714 O O . GLN A 1 88 ? 12.797 -17.766 -13.07 1 98.69 88 GLN A O 1
ATOM 719 N N . TYR A 1 89 ? 11.055 -16.812 -14.039 1 98.75 89 TYR A N 1
ATOM 720 C CA . TYR A 1 89 ? 10.1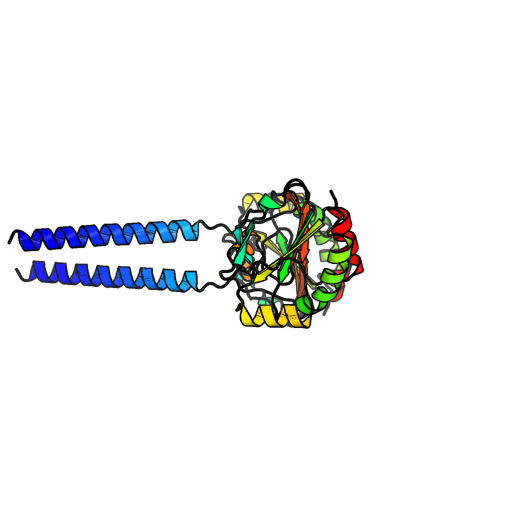72 -17.922 -13.711 1 98.75 89 TYR A CA 1
ATOM 721 C C . TYR A 1 89 ? 10.688 -19.219 -14.305 1 98.75 89 TYR A C 1
ATOM 723 O O . TYR A 1 89 ? 10.719 -20.25 -13.625 1 98.75 89 TYR A O 1
ATOM 731 N N . MET A 1 90 ? 11.102 -19.156 -15.461 1 98.38 90 MET A N 1
ATOM 732 C CA . MET A 1 90 ? 11.602 -20.344 -16.141 1 98.38 90 MET A CA 1
ATOM 733 C C . MET A 1 90 ? 12.852 -20.891 -15.453 1 98.38 90 MET A C 1
ATOM 735 O O . MET A 1 90 ? 13.062 -22.094 -15.414 1 98.38 90 MET A O 1
ATOM 739 N N . SER A 1 91 ? 13.539 -20.047 -14.852 1 98.12 91 SER A N 1
ATOM 740 C CA . SER A 1 91 ? 14.789 -20.438 -14.203 1 98.12 91 SER A CA 1
ATOM 741 C C . SER A 1 91 ? 14.531 -20.984 -12.805 1 98.12 91 SER A C 1
ATOM 743 O O . SER A 1 91 ? 15.328 -21.766 -12.281 1 98.12 91 SER A O 1
ATOM 745 N N . PHE A 1 92 ? 13.406 -20.625 -12.234 1 98.69 92 PHE A N 1
ATOM 746 C CA . PHE A 1 92 ? 13.266 -20.906 -10.812 1 98.69 92 PHE A CA 1
ATOM 747 C C . PHE A 1 92 ? 12.117 -21.875 -10.562 1 98.69 92 PHE A C 1
ATOM 749 O O . PHE A 1 92 ? 12 -22.438 -9.469 1 98.69 92 PHE A O 1
ATOM 756 N N . LYS A 1 93 ? 11.297 -22.078 -11.531 1 97.81 93 LYS A N 1
ATOM 757 C CA . LYS A 1 93 ? 10.086 -22.875 -11.32 1 97.81 93 LYS A CA 1
ATOM 758 C C . LYS A 1 93 ? 10.438 -24.281 -10.867 1 97.81 93 LYS A C 1
ATOM 760 O O . LYS A 1 93 ? 9.688 -24.891 -10.094 1 97.81 93 LYS A O 1
ATOM 765 N N . ASP A 1 94 ? 11.562 -24.781 -11.234 1 98.06 94 ASP A N 1
ATOM 766 C CA . ASP A 1 94 ? 11.961 -26.141 -10.859 1 98.06 94 ASP A CA 1
ATOM 767 C C . ASP A 1 94 ? 12.82 -26.125 -9.602 1 98.06 94 ASP A C 1
ATOM 769 O O . ASP A 1 94 ? 13.273 -27.172 -9.141 1 98.06 94 ASP A O 1
ATOM 773 N N . LYS A 1 95 ? 13.031 -24.984 -9.078 1 98.44 95 LYS A N 1
ATOM 774 C CA . LYS A 1 95 ? 13.852 -24.844 -7.879 1 98.44 95 LYS A CA 1
ATOM 775 C C . LYS A 1 95 ? 12.992 -24.531 -6.66 1 98.44 95 LYS A C 1
ATOM 777 O O . LYS A 1 95 ? 13.492 -24.016 -5.652 1 98.44 95 LYS A O 1
ATOM 782 N N . GLY A 1 96 ? 11.711 -24.688 -6.746 1 98.38 96 GLY A N 1
ATOM 783 C CA . GLY A 1 96 ? 10.812 -24.531 -5.617 1 98.38 96 GLY A CA 1
ATOM 784 C C . GLY A 1 96 ? 10.312 -23.109 -5.457 1 98.38 96 GLY A C 1
ATOM 785 O O . GLY A 1 96 ? 9.836 -22.719 -4.383 1 98.38 96 GLY A O 1
ATOM 786 N N . VAL A 1 97 ? 10.414 -22.312 -6.508 1 98.88 97 VAL A N 1
ATOM 787 C CA . VAL A 1 97 ? 9.914 -20.953 -6.473 1 98.88 97 VAL A CA 1
ATOM 788 C C . VAL A 1 97 ? 8.891 -20.75 -7.59 1 98.88 97 VAL A C 1
ATOM 790 O O . VAL A 1 97 ? 9.141 -21.109 -8.742 1 98.88 97 VAL A O 1
ATOM 793 N N . THR A 1 98 ? 7.742 -20.141 -7.207 1 98.75 98 THR A N 1
ATOM 794 C CA . THR A 1 98 ? 6.719 -19.891 -8.219 1 98.75 98 THR A CA 1
ATOM 795 C C . THR A 1 98 ? 6.324 -18.422 -8.242 1 98.75 98 THR A C 1
ATOM 797 O O . THR A 1 98 ? 6.711 -17.656 -7.355 1 98.75 98 THR A O 1
ATOM 800 N N . ILE A 1 99 ? 5.727 -18.047 -9.312 1 98.81 99 ILE A N 1
ATOM 801 C CA . ILE A 1 99 ? 5.152 -16.719 -9.445 1 98.81 99 ILE A CA 1
ATOM 802 C C . ILE A 1 99 ? 3.629 -16.812 -9.484 1 98.81 99 ILE A C 1
ATOM 804 O O . ILE A 1 99 ? 3.072 -17.625 -10.219 1 98.81 99 ILE A O 1
ATOM 808 N N . LEU A 1 100 ? 2.963 -16.125 -8.648 1 98.88 100 LEU A N 1
ATOM 809 C CA . LEU A 1 100 ? 1.543 -15.805 -8.766 1 98.88 100 LEU A CA 1
ATOM 810 C C . LEU A 1 100 ? 1.334 -14.328 -9.062 1 98.88 100 LEU A C 1
ATOM 812 O O . LEU A 1 100 ? 1.546 -13.477 -8.188 1 98.88 100 LEU A O 1
ATOM 816 N N . ALA A 1 101 ? 0.954 -14.031 -10.281 1 98.88 101 ALA A N 1
ATOM 817 C CA . ALA A 1 101 ? 0.744 -12.641 -10.672 1 98.88 101 ALA A CA 1
ATOM 818 C C . ALA A 1 101 ? -0.742 -12.289 -10.68 1 98.88 101 ALA A C 1
ATOM 820 O O . ALA A 1 101 ? -1.445 -12.578 -11.656 1 98.88 101 ALA A O 1
ATOM 821 N N . ILE A 1 102 ? -1.152 -11.633 -9.688 1 98.81 102 ILE A N 1
ATOM 822 C CA . ILE A 1 102 ? -2.564 -11.32 -9.492 1 98.81 102 ILE A CA 1
ATOM 823 C C . ILE A 1 102 ? -2.947 -10.109 -10.336 1 98.81 102 ILE A C 1
ATOM 825 O O . ILE A 1 102 ? -2.449 -9.008 -10.117 1 98.81 102 ILE A O 1
ATOM 829 N N . ASN A 1 103 ? -3.814 -10.344 -11.281 1 98.75 103 ASN A N 1
ATOM 830 C CA . ASN A 1 103 ? -4.367 -9.227 -12.039 1 98.75 103 ASN A CA 1
ATOM 831 C C . ASN A 1 103 ? -5.488 -8.523 -11.273 1 98.75 103 ASN A C 1
ATOM 833 O O . ASN A 1 103 ? -6.359 -9.18 -10.703 1 98.75 103 ASN A O 1
ATOM 837 N N . VAL A 1 104 ? -5.469 -7.27 -11.383 1 96.88 104 VAL A N 1
ATOM 838 C CA . VAL A 1 104 ? -6.371 -6.492 -10.539 1 96.88 104 VAL A CA 1
ATOM 839 C C . VAL A 1 104 ? -7.5 -5.906 -11.391 1 96.88 104 VAL A C 1
ATOM 841 O O . VAL A 1 104 ? -7.289 -4.941 -12.125 1 96.88 104 VAL A O 1
ATOM 844 N N . ALA A 1 105 ? -8.656 -6.434 -11.297 1 95.12 105 ALA A N 1
ATOM 845 C CA . ALA A 1 105 ? -9.938 -5.871 -11.711 1 95.12 105 ALA A CA 1
ATOM 846 C C . ALA A 1 105 ? -9.938 -5.547 -13.195 1 95.12 105 ALA A C 1
ATOM 848 O O . ALA A 1 105 ? -10.32 -4.441 -13.602 1 95.12 105 ALA A O 1
ATOM 849 N N . GLU A 1 106 ? -9.516 -6.422 -13.961 1 96.69 106 GLU A N 1
ATOM 850 C CA . GLU A 1 106 ? -9.602 -6.254 -15.406 1 96.69 106 GLU A CA 1
ATOM 851 C C . GLU A 1 106 ? -10.414 -7.371 -16.047 1 96.69 106 GLU A C 1
ATOM 853 O O . GLU A 1 106 ? -10.688 -8.391 -15.414 1 96.69 106 GLU A O 1
ATOM 858 N N . SER A 1 107 ? -10.789 -7.16 -17.266 1 96.38 107 SER A N 1
ATOM 859 C CA . SER A 1 107 ? -11.508 -8.18 -18.016 1 96.38 107 SER A CA 1
ATOM 860 C C . SER A 1 107 ? -10.586 -9.32 -18.422 1 96.38 107 SER A C 1
ATOM 862 O O . SER A 1 107 ? -9.398 -9.102 -18.688 1 96.38 107 SER A O 1
ATOM 864 N N . GLU A 1 108 ? -11.188 -10.438 -18.531 1 97.12 108 GLU A N 1
ATOM 865 C CA . GLU A 1 108 ? -10.406 -11.609 -18.922 1 97.12 108 GLU A CA 1
ATOM 866 C C . GLU A 1 108 ? -9.836 -11.43 -20.328 1 97.12 108 GLU A C 1
ATOM 868 O O . GLU A 1 108 ? -8.711 -11.867 -20.609 1 97.12 108 GLU A O 1
ATOM 873 N N . ILE A 1 109 ? -10.617 -10.844 -21.172 1 97.19 109 ILE A N 1
ATOM 874 C CA . ILE A 1 109 ? -10.203 -10.68 -22.562 1 97.19 109 ILE A CA 1
ATOM 875 C C . ILE A 1 109 ? -8.93 -9.828 -22.625 1 97.19 109 ILE A C 1
ATOM 877 O O . ILE A 1 109 ? -7.969 -10.188 -23.297 1 97.19 109 ILE A O 1
ATOM 881 N N . ALA A 1 110 ? -8.875 -8.742 -21.938 1 97.38 110 ALA A N 1
ATOM 882 C CA . ALA A 1 110 ? -7.707 -7.875 -21.922 1 97.38 110 ALA A CA 1
ATOM 883 C C . ALA A 1 110 ? -6.48 -8.609 -21.375 1 97.38 110 ALA A C 1
ATOM 885 O O . ALA A 1 110 ? -5.387 -8.492 -21.938 1 97.38 110 ALA A O 1
ATOM 886 N N . VAL A 1 111 ? -6.707 -9.344 -20.391 1 98.5 111 VAL A N 1
ATOM 887 C CA . VAL A 1 111 ? -5.598 -10.039 -19.734 1 98.5 111 VAL A CA 1
ATOM 888 C C . VAL A 1 111 ? -5.109 -11.18 -20.641 1 98.5 111 VAL A C 1
ATOM 890 O O . VAL A 1 111 ? -3.902 -11.398 -20.75 1 98.5 111 VAL A O 1
ATOM 893 N N . ARG A 1 112 ? -6.004 -11.914 -21.25 1 97.88 112 ARG A N 1
ATOM 894 C CA . ARG A 1 112 ? -5.621 -12.992 -22.156 1 97.88 112 ARG A CA 1
ATOM 895 C C . ARG A 1 112 ? -4.77 -12.461 -23.297 1 97.88 112 ARG A C 1
ATOM 897 O O . ARG A 1 112 ? -3.764 -13.078 -23.672 1 97.88 112 ARG A O 1
ATOM 904 N N . ASP A 1 113 ? -5.176 -11.344 -23.875 1 97.75 113 ASP A N 1
ATOM 905 C CA . ASP A 1 113 ? -4.406 -10.727 -24.938 1 97.75 113 ASP A CA 1
ATOM 906 C C . ASP A 1 113 ? -2.998 -10.367 -24.469 1 97.75 113 ASP A C 1
ATOM 908 O O . ASP A 1 113 ? -2.021 -10.602 -25.188 1 97.75 113 ASP A O 1
ATOM 912 N N . PHE A 1 114 ? -2.949 -9.812 -23.344 1 98.38 114 PHE A N 1
ATOM 913 C CA . PHE A 1 114 ? -1.669 -9.438 -22.75 1 98.38 114 PHE A CA 1
ATOM 914 C C . PHE A 1 114 ? -0.77 -10.656 -22.578 1 98.38 114 PHE A C 1
ATOM 916 O O . PHE A 1 114 ? 0.416 -10.609 -22.922 1 98.38 114 PHE A O 1
ATOM 923 N N . ILE A 1 115 ? -1.303 -11.695 -22.047 1 98 115 ILE A N 1
ATOM 924 C CA . ILE A 1 115 ? -0.569 -12.938 -21.812 1 98 115 ILE A CA 1
ATOM 925 C C . ILE A 1 115 ? -0.034 -13.484 -23.125 1 98 115 ILE A C 1
ATOM 927 O O . ILE A 1 115 ? 1.114 -13.93 -23.203 1 98 115 ILE A O 1
ATOM 931 N N . GLU A 1 116 ? -0.873 -13.484 -24.109 1 97.38 116 GLU A N 1
ATOM 932 C CA . GLU A 1 116 ? -0.479 -13.969 -25.438 1 97.38 116 GLU A CA 1
ATOM 933 C C . GLU A 1 116 ? 0.632 -13.109 -26.031 1 97.38 116 GLU A C 1
ATOM 935 O O . GLU A 1 116 ? 1.604 -13.633 -26.578 1 97.38 116 GLU A O 1
ATOM 940 N N . ASP A 1 117 ? 0.539 -11.867 -25.875 1 97.56 117 ASP A N 1
ATOM 941 C CA . ASP A 1 117 ? 1.511 -10.93 -26.422 1 97.56 117 ASP A CA 1
ATOM 942 C C . ASP A 1 117 ? 2.885 -11.125 -25.781 1 97.56 117 ASP A C 1
ATOM 944 O O . ASP A 1 117 ? 3.908 -11.023 -26.469 1 97.56 117 ASP A O 1
ATOM 948 N N . TYR A 1 118 ? 2.865 -11.422 -24.516 1 97.88 118 TYR A N 1
ATOM 949 C CA . TYR A 1 118 ? 4.129 -11.477 -23.781 1 97.88 118 TYR A CA 1
ATOM 950 C C . TYR A 1 118 ? 4.539 -12.914 -23.5 1 97.88 118 TYR A C 1
ATOM 952 O O . TYR A 1 118 ? 5.562 -13.164 -22.859 1 97.88 118 TYR A O 1
ATOM 960 N N . LYS A 1 119 ? 3.715 -13.859 -23.906 1 98.06 119 LYS A N 1
ATOM 961 C CA . LYS A 1 119 ? 3.99 -15.289 -23.797 1 98.06 119 LYS A CA 1
ATOM 962 C C . LYS A 1 119 ? 4.27 -15.68 -22.344 1 98.06 119 LYS A C 1
ATOM 964 O O . LYS A 1 119 ? 5.266 -16.359 -22.062 1 98.06 119 LYS A O 1
ATOM 969 N N . LEU A 1 120 ? 3.412 -15.211 -21.531 1 98.5 120 LEU A N 1
ATOM 970 C CA . LEU A 1 120 ? 3.561 -15.492 -20.109 1 98.5 120 LEU A CA 1
ATOM 971 C C . LEU A 1 120 ? 3.07 -16.891 -19.766 1 98.5 120 LEU A C 1
ATOM 973 O O . LEU A 1 120 ? 2.053 -17.344 -20.297 1 98.5 120 LEU A O 1
ATOM 977 N N . THR A 1 121 ? 3.836 -17.594 -18.828 1 98.12 121 THR A N 1
ATOM 978 C CA . THR A 1 121 ? 3.482 -18.969 -18.562 1 98.12 121 THR A CA 1
ATOM 979 C C . THR A 1 121 ? 3.246 -19.188 -17.062 1 98.12 121 THR A C 1
ATOM 981 O O . THR A 1 121 ? 2.842 -20.281 -16.656 1 98.12 121 THR A O 1
ATOM 984 N N . PHE A 1 122 ? 3.52 -18.234 -16.234 1 98.25 122 PHE A N 1
ATOM 985 C CA . PHE A 1 122 ? 3.215 -18.375 -14.812 1 98.25 122 PHE A CA 1
ATOM 986 C C . PHE A 1 122 ? 1.731 -18.125 -14.555 1 98.25 122 PHE A C 1
ATOM 988 O O . PHE A 1 122 ? 1.004 -17.688 -15.445 1 98.25 122 PHE A O 1
ATOM 995 N N . SER A 1 123 ? 1.285 -18.469 -13.328 1 98.25 123 SER A N 1
ATOM 996 C CA . SER A 1 123 ? -0.126 -18.391 -12.969 1 98.25 123 SER A CA 1
ATOM 997 C C . SER A 1 123 ? -0.575 -16.938 -12.82 1 98.25 123 SER A C 1
ATOM 999 O O . SER A 1 123 ? 0.122 -16.125 -12.211 1 98.25 123 SER A O 1
ATOM 1001 N N . ILE A 1 124 ? -1.735 -16.672 -13.414 1 98.75 124 ILE A N 1
ATOM 1002 C CA . ILE A 1 124 ? -2.312 -15.328 -13.336 1 98.75 124 ILE A CA 1
ATOM 1003 C C . ILE A 1 124 ? -3.729 -15.414 -12.773 1 98.75 124 ILE A C 1
ATOM 1005 O O . ILE A 1 124 ? -4.703 -15.453 -13.531 1 98.75 124 ILE A O 1
ATOM 1009 N N . PRO A 1 125 ? -3.83 -15.406 -11.445 1 98.81 125 PRO A N 1
ATOM 1010 C CA . PRO A 1 125 ? -5.16 -15.328 -10.844 1 98.81 125 PRO A CA 1
ATOM 1011 C C . PRO A 1 125 ? -5.824 -13.969 -11.039 1 98.81 125 PRO A C 1
ATOM 1013 O O . PRO A 1 125 ? -5.141 -12.945 -11.047 1 98.81 125 PRO A O 1
ATOM 1016 N N . MET A 1 126 ? -7.152 -13.984 -11.141 1 98.69 126 MET A N 1
ATOM 1017 C CA . MET A 1 126 ? -7.914 -12.773 -11.406 1 98.69 126 MET A CA 1
ATOM 1018 C C . MET A 1 126 ? -8.578 -12.25 -10.133 1 98.69 126 MET A C 1
ATOM 1020 O O . MET A 1 126 ? -9.445 -12.914 -9.57 1 98.69 126 MET A O 1
ATOM 1024 N N . ASP A 1 127 ? -8.172 -11.125 -9.68 1 97.88 127 ASP A N 1
ATOM 1025 C CA . ASP A 1 127 ? -8.789 -10.453 -8.547 1 97.88 127 ASP A CA 1
ATOM 1026 C C . ASP A 1 127 ? -9.828 -9.43 -9.008 1 97.88 127 ASP A C 1
ATOM 1028 O O . ASP A 1 127 ? -9.633 -8.219 -8.836 1 97.88 127 ASP A O 1
ATOM 1032 N N . LYS A 1 128 ? -10.891 -9.898 -9.391 1 95.06 128 LYS A N 1
ATOM 1033 C CA . LYS A 1 128 ? -11.883 -9.102 -10.094 1 95.06 128 LYS A CA 1
ATOM 1034 C C . LYS A 1 128 ? -12.492 -8.039 -9.18 1 95.06 128 LYS A C 1
ATOM 1036 O O . LYS A 1 128 ? -12.852 -6.953 -9.641 1 95.06 128 LYS A O 1
ATOM 1041 N N . ASN A 1 129 ? -12.508 -8.289 -7.945 1 91.75 129 ASN A N 1
ATOM 1042 C CA . ASN A 1 129 ? -13.18 -7.375 -7.023 1 91.75 129 ASN A CA 1
ATOM 1043 C C . ASN A 1 129 ? -12.188 -6.66 -6.117 1 91.75 129 ASN A C 1
ATOM 1045 O O . ASN A 1 129 ? -12.578 -5.988 -5.164 1 91.75 129 ASN A O 1
ATOM 1049 N N . ARG A 1 130 ? -10.961 -6.898 -6.324 1 93.06 130 ARG A N 1
ATOM 1050 C CA . ARG A 1 130 ? -9.875 -6.258 -5.582 1 93.06 130 ARG A CA 1
ATOM 1051 C C . ARG A 1 130 ? -9.844 -6.742 -4.137 1 93.06 130 ARG A C 1
ATOM 1053 O O . ARG A 1 130 ? -9.375 -6.023 -3.246 1 93.06 130 ARG A O 1
ATOM 1060 N N . ASP A 1 131 ? -10.383 -7.871 -3.867 1 92.31 131 ASP A N 1
ATOM 1061 C CA . ASP A 1 131 ? -10.422 -8.383 -2.498 1 92.31 131 ASP A CA 1
ATOM 1062 C C . ASP A 1 131 ? -9.023 -8.727 -1.997 1 92.31 131 ASP A C 1
ATOM 1064 O O . ASP A 1 131 ? -8.672 -8.406 -0.861 1 92.31 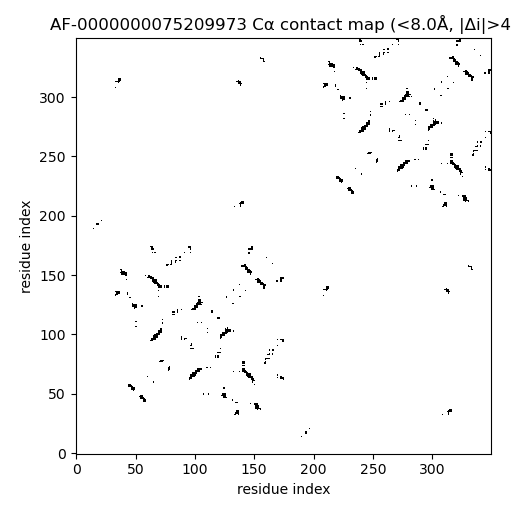131 ASP A O 1
ATOM 1068 N N . VAL A 1 132 ? -8.266 -9.375 -2.867 1 96.12 132 VAL A N 1
ATOM 1069 C CA . VAL A 1 132 ? -6.922 -9.758 -2.457 1 96.12 132 VAL A CA 1
ATOM 1070 C C . VAL A 1 132 ? -6.031 -8.523 -2.355 1 96.12 132 VAL A C 1
ATOM 1072 O O . VAL A 1 132 ? -5.238 -8.398 -1.423 1 96.12 132 VAL A O 1
ATOM 1075 N N . LEU A 1 133 ? -6.176 -7.641 -3.34 1 94.88 133 LEU A N 1
ATOM 1076 C CA . LEU A 1 133 ? -5.473 -6.363 -3.307 1 94.88 133 LEU A CA 1
ATOM 1077 C C . LEU A 1 133 ? -5.676 -5.664 -1.966 1 94.88 133 LEU A C 1
ATOM 1079 O O . LEU A 1 133 ? -4.711 -5.227 -1.335 1 94.88 133 LEU A O 1
ATOM 1083 N N . LYS A 1 134 ? -6.918 -5.625 -1.51 1 90.25 134 LYS A N 1
ATOM 1084 C CA . LYS A 1 134 ? -7.266 -4.973 -0.252 1 90.25 134 LYS A CA 1
ATOM 1085 C C . LYS A 1 134 ? -6.676 -5.723 0.94 1 90.25 134 LYS A C 1
ATOM 1087 O O . LYS A 1 134 ? -6.145 -5.105 1.865 1 90.25 134 LYS A O 1
ATOM 1092 N N . ALA A 1 135 ? -6.734 -6.977 0.89 1 91.81 135 ALA A N 1
ATOM 1093 C CA . ALA A 1 135 ? -6.246 -7.809 1.985 1 91.81 135 ALA A CA 1
ATOM 1094 C C . ALA A 1 135 ? -4.742 -7.633 2.18 1 91.81 135 ALA A C 1
ATOM 1096 O O . ALA A 1 135 ? -4.238 -7.73 3.301 1 91.81 135 ALA A O 1
ATOM 1097 N N . TYR A 1 136 ? -4.094 -7.316 1.105 1 94.75 136 TYR A N 1
ATOM 1098 C CA . TYR A 1 136 ? -2.643 -7.172 1.167 1 94.75 136 TYR A CA 1
ATOM 1099 C C . TYR A 1 136 ? -2.246 -5.711 1.319 1 94.75 136 TYR A C 1
ATOM 1101 O O . TYR A 1 136 ? -1.057 -5.383 1.366 1 94.75 136 TYR A O 1
ATOM 1109 N N . GLY A 1 137 ? -3.221 -4.906 1.298 1 91.19 137 GLY A N 1
ATOM 1110 C CA . GLY A 1 137 ? -2.943 -3.492 1.49 1 91.19 137 GLY A CA 1
ATOM 1111 C C . GLY A 1 137 ? -2.195 -2.867 0.327 1 91.19 137 GLY A C 1
ATOM 1112 O O . GLY A 1 137 ? -1.352 -1.991 0.524 1 91.19 137 GLY A O 1
ATOM 1113 N N . VAL A 1 138 ? -2.502 -3.324 -0.838 1 92.94 138 VAL A N 1
ATOM 1114 C CA . VAL A 1 138 ? -1.807 -2.811 -2.014 1 92.94 138 VAL A CA 1
ATOM 1115 C C . VAL A 1 138 ? -2.494 -1.54 -2.508 1 92.94 138 VAL A C 1
ATOM 1117 O O . VAL A 1 138 ? -3.676 -1.563 -2.863 1 92.94 138 VAL A O 1
ATOM 1120 N N . GLY A 1 139 ? -1.708 -0.463 -2.555 1 90.62 139 GLY A N 1
ATOM 1121 C CA . GLY A 1 139 ? -2.262 0.801 -3.014 1 90.62 139 GLY A CA 1
ATOM 1122 C C . GLY A 1 139 ? -1.552 1.354 -4.234 1 90.62 139 GLY A C 1
ATOM 1123 O O . GLY A 1 139 ? -1.948 2.391 -4.773 1 90.62 139 GLY A O 1
ATOM 1124 N N . THR A 1 140 ? -0.492 0.682 -4.57 1 91.69 140 THR A N 1
ATOM 1125 C CA . THR A 1 140 ? 0.269 1.069 -5.754 1 91.69 140 THR A CA 1
ATOM 1126 C C . THR A 1 140 ? 0.683 -0.16 -6.559 1 91.69 140 THR A C 1
ATOM 1128 O O . THR A 1 140 ? 0.942 -1.222 -5.988 1 91.69 140 THR A O 1
ATOM 1131 N N . LEU A 1 141 ? 0.667 0.092 -7.965 1 94.56 141 LEU A N 1
ATOM 1132 C CA . LEU A 1 141 ? 1.11 -0.997 -8.828 1 94.56 141 LEU A CA 1
ATOM 1133 C C . LEU A 1 141 ? 2.359 -0.598 -9.609 1 94.56 141 LEU A C 1
ATOM 1135 O O . LEU A 1 141 ? 2.504 0.559 -10.008 1 94.56 141 LEU A O 1
ATOM 1139 N N . PRO A 1 142 ? 3.203 -1.633 -9.844 1 96.75 142 PRO A N 1
ATOM 1140 C CA . PRO A 1 142 ? 3.178 -3.01 -9.344 1 96.75 142 PRO A CA 1
ATOM 1141 C C . PRO A 1 142 ? 3.621 -3.119 -7.887 1 96.75 142 PRO A C 1
ATOM 1143 O O . PRO A 1 142 ? 4.273 -2.211 -7.367 1 96.75 142 PRO A O 1
ATOM 1146 N N . ALA A 1 143 ? 3.197 -4.074 -7.234 1 95.81 143 ALA A N 1
ATOM 1147 C CA . ALA A 1 143 ? 3.664 -4.469 -5.91 1 95.81 143 ALA A CA 1
ATOM 1148 C C . ALA A 1 143 ? 3.936 -5.969 -5.848 1 95.81 143 ALA A C 1
ATOM 1150 O O . ALA A 1 143 ? 3.207 -6.766 -6.445 1 95.81 143 ALA A O 1
ATOM 1151 N N . SER A 1 144 ? 4.996 -6.273 -5.105 1 97.88 144 SER A N 1
ATOM 1152 C CA . SER A 1 144 ? 5.34 -7.684 -4.969 1 97.88 144 SER A CA 1
ATOM 1153 C C . SER A 1 144 ? 5.582 -8.055 -3.512 1 97.88 144 SER A C 1
ATOM 1155 O O . SER A 1 144 ? 6.145 -7.27 -2.748 1 97.88 144 SER A O 1
ATOM 1157 N N . PHE A 1 145 ? 5.176 -9.227 -3.189 1 98.12 145 PHE A N 1
ATOM 1158 C CA . PHE A 1 145 ? 5.418 -9.852 -1.893 1 98.12 145 PHE A CA 1
ATOM 1159 C C . PHE A 1 145 ? 6.207 -11.141 -2.049 1 98.12 145 PHE A C 1
ATOM 1161 O O . PHE A 1 145 ? 5.832 -12.016 -2.832 1 98.12 145 PHE A O 1
ATOM 1168 N N . LEU A 1 146 ? 7.32 -11.195 -1.374 1 98.75 146 LEU A N 1
ATOM 1169 C CA . LEU A 1 146 ? 8.07 -12.445 -1.312 1 98.75 146 LEU A CA 1
ATOM 1170 C C . LEU A 1 146 ? 7.617 -13.297 -0.128 1 98.75 146 LEU A C 1
ATOM 1172 O O . LEU A 1 146 ? 7.707 -12.859 1.022 1 98.75 146 LEU A O 1
ATOM 1176 N N . ILE A 1 147 ? 7.137 -14.461 -0.422 1 98.81 147 ILE A N 1
ATOM 1177 C CA . ILE A 1 147 ? 6.602 -15.352 0.596 1 98.81 147 ILE A CA 1
ATOM 1178 C C . ILE A 1 147 ? 7.461 -16.609 0.676 1 98.81 147 ILE A C 1
ATOM 1180 O O . ILE A 1 147 ? 7.703 -17.281 -0.337 1 98.81 147 ILE A O 1
ATOM 1184 N N . ASN A 1 148 ? 7.887 -16.938 1.817 1 98.75 148 ASN A N 1
ATOM 1185 C CA . ASN A 1 148 ? 8.758 -18.109 1.96 1 98.75 148 ASN A CA 1
ATOM 1186 C C . ASN A 1 148 ? 7.961 -19.391 2.08 1 98.75 148 ASN A C 1
ATOM 1188 O O . ASN A 1 148 ? 6.73 -19.375 2.006 1 98.75 148 ASN A O 1
ATOM 1192 N N . LYS A 1 149 ? 8.695 -20.484 2.225 1 98.56 149 LYS A N 1
ATOM 1193 C CA . LYS A 1 149 ? 8.078 -21.812 2.205 1 98.56 149 LYS A CA 1
ATOM 1194 C C . LYS A 1 149 ? 7.121 -21.984 3.381 1 98.56 149 LYS A C 1
ATOM 1196 O O . LYS A 1 149 ? 6.223 -22.828 3.336 1 98.56 149 LYS A O 1
ATOM 1201 N N . GLU A 1 150 ? 7.273 -21.203 4.457 1 98.31 150 GLU A N 1
ATOM 1202 C CA . GLU A 1 150 ? 6.41 -21.281 5.633 1 98.31 150 GLU A CA 1
ATOM 1203 C C . GLU A 1 150 ? 5.164 -20.422 5.453 1 98.31 150 GLU A C 1
ATOM 1205 O O . GLU A 1 150 ? 4.246 -20.469 6.273 1 98.31 150 GLU A O 1
ATOM 1210 N N . GLY A 1 151 ? 5.09 -19.609 4.422 1 98.56 151 GLY A N 1
ATOM 1211 C CA . GLY A 1 151 ? 3.943 -18.766 4.16 1 98.56 151 GLY A CA 1
ATOM 1212 C C . GLY A 1 151 ? 4.066 -17.391 4.793 1 98.56 151 GLY A C 1
ATOM 1213 O O . GLY A 1 151 ? 3.061 -16.703 4.996 1 98.56 151 GLY A O 1
ATOM 1214 N N . GLU A 1 152 ? 5.285 -17.031 5.086 1 98.44 152 GLU A N 1
ATOM 1215 C CA . GLU A 1 152 ? 5.543 -15.734 5.699 1 98.44 152 GLU A CA 1
ATOM 1216 C C . GLU A 1 152 ? 6.039 -14.727 4.668 1 98.44 152 GLU A C 1
ATOM 1218 O O . GLU A 1 152 ? 6.824 -15.07 3.785 1 98.44 152 GLU A O 1
ATOM 1223 N N . ILE A 1 153 ? 5.582 -13.523 4.859 1 98 153 ILE A N 1
ATOM 1224 C CA . ILE A 1 153 ? 6.086 -12.453 4.016 1 98 153 ILE A CA 1
ATOM 1225 C C . ILE A 1 153 ? 7.484 -12.047 4.473 1 98 153 ILE A C 1
ATOM 1227 O O . ILE A 1 153 ? 7.664 -11.578 5.598 1 98 153 ILE A O 1
ATOM 1231 N N . VAL A 1 154 ? 8.406 -12.156 3.561 1 97.44 154 VAL A N 1
ATOM 1232 C CA . VAL A 1 154 ? 9.766 -11.859 3.986 1 97.44 154 VAL A CA 1
ATOM 1233 C C . VAL A 1 154 ? 10.211 -10.523 3.398 1 97.44 154 VAL A C 1
ATOM 1235 O O . VAL A 1 154 ? 11.18 -9.922 3.873 1 97.44 154 VAL A O 1
ATOM 1238 N N . LYS A 1 155 ? 9.508 -10.078 2.359 1 95.62 155 LYS A N 1
ATOM 1239 C CA . LYS A 1 155 ? 9.82 -8.781 1.763 1 95.62 155 LYS A CA 1
ATOM 1240 C C . LYS A 1 155 ? 8.609 -8.219 1.021 1 95.62 155 LYS A C 1
ATOM 1242 O O . LYS A 1 155 ? 7.832 -8.977 0.427 1 95.62 155 LYS A O 1
ATOM 1247 N N . ILE A 1 156 ? 8.453 -6.973 1.076 1 94.5 156 ILE A N 1
ATOM 1248 C CA . ILE A 1 156 ? 7.434 -6.23 0.341 1 94.5 156 ILE A CA 1
ATOM 1249 C C . ILE A 1 156 ? 8.102 -5.199 -0.564 1 94.5 156 ILE A C 1
ATOM 1251 O O . ILE A 1 156 ? 8.938 -4.414 -0.109 1 94.5 156 ILE A O 1
ATOM 1255 N N . ILE A 1 157 ? 7.746 -5.281 -1.799 1 93 157 ILE A N 1
ATOM 1256 C CA . ILE A 1 157 ? 8.375 -4.406 -2.779 1 93 157 ILE A CA 1
ATOM 1257 C C . ILE A 1 157 ? 7.305 -3.629 -3.541 1 93 157 ILE A C 1
ATOM 1259 O O . ILE A 1 157 ? 6.332 -4.215 -4.023 1 93 157 ILE A O 1
ATOM 1263 N N . THR A 1 158 ? 7.488 -2.402 -3.6 1 90 158 THR A N 1
ATOM 1264 C CA . THR A 1 158 ? 6.625 -1.565 -4.422 1 90 158 THR A CA 1
ATOM 1265 C C . THR A 1 158 ? 7.402 -0.96 -5.586 1 90 158 THR A C 1
ATOM 1267 O O . THR A 1 158 ? 8.555 -0.562 -5.426 1 90 158 THR A O 1
ATOM 1270 N N . GLY A 1 159 ? 6.738 -0.918 -6.719 1 90.31 159 GLY A N 1
ATOM 1271 C CA . GLY A 1 159 ? 7.379 -0.383 -7.91 1 90.31 159 GLY A CA 1
ATOM 1272 C C . GLY A 1 159 ? 7.941 -1.458 -8.82 1 90.31 159 GLY A C 1
ATOM 1273 O O . GLY A 1 159 ? 7.98 -2.633 -8.453 1 90.31 159 GLY A O 1
ATOM 1274 N N . GLY A 1 160 ? 8.375 -1.058 -9.938 1 93.25 160 GLY A N 1
ATOM 1275 C CA . GLY A 1 160 ? 8.883 -1.98 -10.945 1 93.25 160 GLY A CA 1
ATOM 1276 C C . GLY A 1 160 ? 10.227 -2.584 -10.57 1 93.25 160 GLY A C 1
ATOM 1277 O O . GLY A 1 160 ? 10.992 -1.982 -9.82 1 93.25 160 GLY A O 1
ATOM 1278 N N . LEU A 1 161 ? 10.469 -3.713 -11.141 1 96.44 161 LEU A N 1
ATOM 1279 C CA . LEU A 1 161 ? 11.703 -4.441 -10.883 1 96.44 161 LEU A CA 1
ATOM 1280 C C . LEU A 1 161 ? 12.414 -4.777 -12.195 1 96.44 161 LEU A C 1
ATOM 1282 O O . LEU A 1 161 ? 11.766 -5.062 -13.203 1 96.44 161 LEU A O 1
ATOM 1286 N N . ASP A 1 162 ? 13.68 -4.77 -12.055 1 96.62 162 ASP A N 1
ATOM 1287 C CA . ASP A 1 162 ? 14.438 -5.238 -13.211 1 96.62 162 ASP A CA 1
ATOM 1288 C C . ASP A 1 162 ? 14.852 -6.695 -13.047 1 96.62 162 ASP A C 1
ATOM 1290 O O . ASP A 1 162 ? 14.539 -7.324 -12.031 1 96.62 162 ASP A O 1
ATOM 1294 N N . ASP A 1 163 ? 15.508 -7.156 -14.086 1 98.06 163 ASP A N 1
ATOM 1295 C CA . ASP A 1 163 ? 15.867 -8.57 -14.164 1 98.06 163 ASP A CA 1
ATOM 1296 C C . ASP A 1 163 ? 16.734 -8.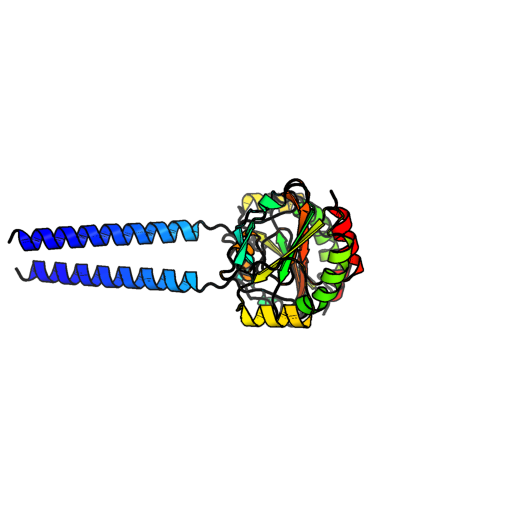984 -12.977 1 98.06 163 ASP A C 1
ATOM 1298 O O . ASP A 1 163 ? 16.484 -10 -12.336 1 98.06 163 ASP A O 1
ATOM 1302 N N . ALA A 1 164 ? 17.656 -8.227 -12.688 1 98.31 164 ALA A N 1
ATOM 1303 C CA . ALA A 1 164 ? 18.625 -8.547 -11.633 1 98.31 164 ALA A CA 1
ATOM 1304 C C . ALA A 1 164 ? 17.938 -8.602 -10.273 1 98.31 164 ALA A C 1
ATOM 1306 O O . ALA A 1 164 ? 18.203 -9.5 -9.469 1 98.31 164 ALA A O 1
ATOM 1307 N N . LYS A 1 165 ? 17.094 -7.676 -10.016 1 97.56 165 LYS A N 1
ATOM 1308 C CA . LYS A 1 165 ? 16.375 -7.641 -8.742 1 97.56 165 LYS A CA 1
ATOM 1309 C C . LYS A 1 165 ? 15.422 -8.82 -8.617 1 97.56 165 LYS A C 1
ATOM 1311 O O . LYS A 1 165 ? 15.328 -9.445 -7.555 1 97.56 165 LYS A O 1
ATOM 1316 N N . ILE A 1 166 ? 14.75 -9.102 -9.672 1 98.62 166 ILE A N 1
ATOM 1317 C CA . ILE A 1 166 ? 13.828 -10.234 -9.633 1 98.62 166 ILE A CA 1
ATOM 1318 C C . ILE A 1 166 ? 14.602 -11.523 -9.352 1 98.62 166 ILE A C 1
ATOM 1320 O O . ILE A 1 166 ? 14.188 -12.336 -8.523 1 98.62 166 ILE A O 1
ATOM 1324 N N . ASN A 1 167 ? 15.688 -11.648 -10.023 1 98.62 167 ASN A N 1
ATOM 1325 C CA . ASN A 1 167 ? 16.547 -12.812 -9.781 1 98.62 167 ASN A CA 1
ATOM 1326 C C . ASN A 1 167 ? 16.938 -12.922 -8.32 1 98.62 167 ASN A C 1
ATOM 1328 O O . ASN A 1 167 ? 16.797 -13.984 -7.707 1 98.62 167 ASN A O 1
ATOM 1332 N N . LYS A 1 168 ? 17.453 -11.875 -7.797 1 98.44 168 LYS A N 1
ATOM 1333 C CA . LYS A 1 168 ? 17.891 -11.844 -6.406 1 98.44 168 LYS A CA 1
ATOM 1334 C C . LYS A 1 168 ? 16.75 -12.18 -5.453 1 98.44 168 LYS A C 1
ATOM 1336 O O . LYS A 1 168 ? 16.938 -12.922 -4.484 1 98.44 168 LYS A O 1
ATOM 1341 N N . PHE A 1 169 ? 15.625 -11.672 -5.719 1 98.19 169 PHE A N 1
ATOM 1342 C CA . PHE A 1 169 ? 14.461 -11.875 -4.863 1 98.19 169 PHE A CA 1
ATOM 1343 C C . PHE A 1 169 ? 13.984 -13.328 -4.926 1 98.19 169 PHE A C 1
ATOM 1345 O O . PHE A 1 169 ? 13.672 -13.93 -3.895 1 98.19 169 PHE A O 1
ATOM 1352 N N . MET A 1 170 ? 13.938 -13.859 -6.086 1 98.62 170 MET A N 1
ATOM 1353 C CA . MET A 1 170 ? 13.516 -15.25 -6.207 1 98.62 170 MET A CA 1
ATOM 1354 C C . MET A 1 170 ? 14.508 -16.188 -5.535 1 98.62 170 MET A C 1
ATOM 1356 O O . MET A 1 170 ? 14.117 -17.156 -4.891 1 98.62 170 MET A O 1
ATOM 1360 N N . GLU A 1 171 ? 15.758 -15.859 -5.637 1 98.56 171 GLU A N 1
ATOM 1361 C CA . GLU A 1 171 ? 16.781 -16.641 -4.941 1 98.56 171 GLU A CA 1
ATOM 1362 C C . GLU A 1 171 ? 16.562 -16.609 -3.432 1 98.56 171 GLU A C 1
ATOM 1364 O O . GLU A 1 171 ? 16.766 -17.609 -2.752 1 98.56 171 GLU A O 1
ATOM 1369 N N . SER A 1 172 ? 16.156 -15.547 -2.951 1 98.44 172 SER A N 1
ATOM 1370 C CA . SER A 1 172 ? 16.047 -15.336 -1.511 1 98.44 172 SER A CA 1
ATOM 1371 C C . SER A 1 172 ? 14.922 -16.172 -0.916 1 98.44 172 SER A C 1
ATOM 1373 O O . SER A 1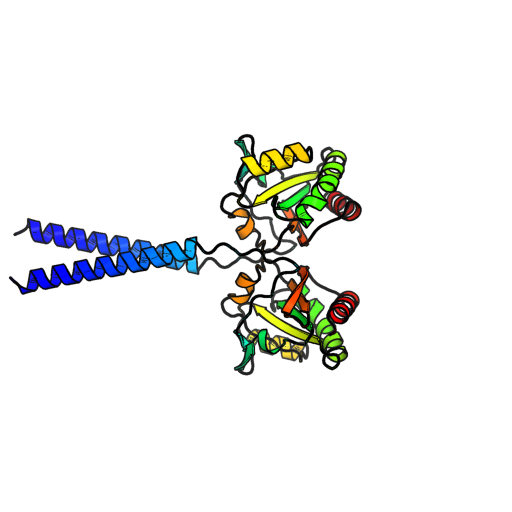 172 ? 14.867 -16.375 0.3 1 98.44 172 SER A O 1
ATOM 1375 N N . ILE A 1 173 ? 14.008 -16.625 -1.758 1 98.56 173 ILE A N 1
ATOM 1376 C CA . ILE A 1 173 ? 12.883 -17.359 -1.202 1 98.56 173 ILE A CA 1
ATOM 1377 C C . ILE A 1 173 ? 12.922 -18.812 -1.676 1 98.56 173 ILE A C 1
ATOM 1379 O O . ILE A 1 173 ? 11.938 -19.547 -1.554 1 98.56 173 ILE A O 1
ATOM 1383 N N . GLN A 1 174 ? 13.984 -19.141 -2.248 1 98.31 174 GLN A N 1
ATOM 1384 C CA . GLN A 1 174 ? 14.148 -20.562 -2.57 1 98.31 174 GLN A CA 1
ATOM 1385 C C . GLN A 1 174 ? 14.102 -21.422 -1.312 1 98.31 174 GLN A C 1
ATOM 1387 O O . GLN A 1 174 ? 14.727 -21.094 -0.304 1 98.31 174 GLN A O 1
ATOM 1392 N N . PRO A 1 175 ? 13.352 -22.422 -1.405 1 96.81 175 PRO A N 1
ATOM 1393 C CA . PRO A 1 175 ? 13.25 -23.25 -0.204 1 96.81 175 PRO A CA 1
ATOM 1394 C C . PRO A 1 175 ? 14.531 -24.016 0.1 1 96.81 175 PRO A C 1
ATOM 1396 O O . PRO A 1 175 ? 15.328 -24.281 -0.806 1 96.81 175 PRO A O 1
ATOM 1399 N N . MET B 1 1 ? -59.906 7.852 13.094 1 51.5 1 MET B N 1
ATOM 1400 C CA . MET B 1 1 ? -59.531 6.926 12.016 1 51.5 1 MET B CA 1
ATOM 1401 C C . MET B 1 1 ? -58.5 7.547 11.086 1 51.5 1 MET B C 1
ATOM 1403 O O . MET B 1 1 ? -57.594 6.867 10.633 1 51.5 1 MET B O 1
ATOM 1407 N N . LYS B 1 2 ? -58.5 8.906 10.93 1 64.38 2 LYS B N 1
ATOM 1408 C CA . LYS B 1 2 ? -57.594 9.672 10.055 1 64.38 2 LYS B CA 1
ATOM 1409 C C . LYS B 1 2 ? -56.188 9.758 10.641 1 64.38 2 LYS B C 1
ATOM 1411 O O . LYS B 1 2 ? -55.219 9.656 9.906 1 64.38 2 LYS B O 1
ATOM 1416 N N . SER B 1 3 ? -56.219 9.586 11.898 1 69.94 3 SER B N 1
ATOM 1417 C CA . SER B 1 3 ? -54.938 9.773 12.594 1 69.94 3 SER B CA 1
ATOM 1418 C C . SER B 1 3 ? -54.062 8.531 12.477 1 69.94 3 SER B C 1
ATOM 1420 O O . SER B 1 3 ? -52.844 8.641 12.297 1 69.94 3 SER B O 1
ATOM 1422 N N . LYS B 1 4 ? -54.719 7.43 12.438 1 69.31 4 LYS B N 1
ATOM 1423 C CA . LYS B 1 4 ? -53.969 6.184 12.344 1 69.31 4 LYS B CA 1
ATOM 1424 C C . LYS B 1 4 ? -53.344 6.012 10.961 1 69.31 4 LYS B C 1
ATOM 1426 O O . LYS B 1 4 ? -52.188 5.594 10.836 1 69.31 4 LYS B O 1
ATOM 1431 N N . LYS B 1 5 ? -54.094 6.383 10.031 1 73.62 5 LYS B N 1
ATOM 1432 C CA . LYS B 1 5 ? -53.656 6.312 8.648 1 73.62 5 LYS B CA 1
ATOM 1433 C C . LYS B 1 5 ? -52.5 7.285 8.398 1 73.62 5 LYS B C 1
ATOM 1435 O O . LYS B 1 5 ? -51.531 6.945 7.715 1 73.62 5 LYS B O 1
ATOM 1440 N N . ILE B 1 6 ? -52.562 8.414 8.984 1 79.94 6 ILE B N 1
ATOM 1441 C CA . ILE B 1 6 ? -51.531 9.438 8.852 1 79.94 6 ILE B CA 1
ATOM 1442 C C . ILE B 1 6 ? -50.25 8.961 9.523 1 79.94 6 ILE B C 1
ATOM 1444 O O . ILE B 1 6 ? -49.156 9.148 8.984 1 79.94 6 ILE B O 1
ATOM 1448 N N . ARG B 1 7 ? -50.406 8.328 10.586 1 72.88 7 ARG B N 1
ATOM 1449 C CA . ARG B 1 7 ? -49.25 7.797 11.305 1 72.88 7 ARG B CA 1
ATOM 1450 C C . ARG B 1 7 ? -48.594 6.668 10.516 1 72.88 7 ARG B C 1
ATOM 1452 O O . ARG B 1 7 ? -47.344 6.582 10.453 1 72.88 7 ARG B O 1
ATOM 1459 N N . LEU B 1 8 ? -49.438 5.848 9.914 1 76.25 8 LEU B N 1
ATOM 1460 C CA . LEU B 1 8 ? -48.938 4.746 9.094 1 76.25 8 LEU B CA 1
ATOM 1461 C C . LEU B 1 8 ? -48.219 5.27 7.867 1 76.25 8 LEU B C 1
ATOM 1463 O O . LEU B 1 8 ? -47.156 4.754 7.512 1 76.25 8 LEU B O 1
ATOM 1467 N N . VAL B 1 9 ? -48.844 6.258 7.266 1 73.62 9 VAL B N 1
ATOM 1468 C CA . VAL B 1 9 ? -48.219 6.871 6.09 1 73.62 9 VAL B CA 1
ATOM 1469 C C . VAL B 1 9 ? -46.906 7.547 6.48 1 73.62 9 VAL B C 1
ATOM 1471 O O . VAL B 1 9 ? -45.906 7.43 5.77 1 73.62 9 VAL B O 1
ATOM 1474 N N . PHE B 1 10 ? -46.875 8.133 7.566 1 75.94 10 PHE B N 1
ATOM 1475 C CA . PHE B 1 10 ? -45.656 8.789 8.062 1 75.94 10 PHE B CA 1
ATOM 1476 C C . PHE B 1 10 ? -44.594 7.77 8.375 1 75.94 10 PHE B C 1
ATOM 1478 O O . PHE B 1 10 ? -43.406 7.977 8.055 1 75.94 10 PHE B O 1
ATOM 1485 N N . ARG B 1 11 ? -45 6.695 8.977 1 69.5 11 ARG B N 1
ATOM 1486 C CA . ARG B 1 11 ? -44.062 5.645 9.328 1 69.5 11 ARG B CA 1
ATOM 1487 C C . ARG B 1 11 ? -43.469 4.984 8.078 1 69.5 11 ARG B C 1
ATOM 1489 O O . ARG B 1 11 ? -42.281 4.711 8 1 69.5 11 ARG B O 1
ATOM 1496 N N . THR B 1 12 ? -44.406 4.789 7.121 1 75.56 12 THR B N 1
ATOM 1497 C CA . THR B 1 12 ? -43.969 4.168 5.875 1 75.56 12 THR B CA 1
ATOM 1498 C C . THR B 1 12 ? -43.031 5.094 5.113 1 75.56 12 THR B C 1
ATOM 1500 O O . THR B 1 12 ? -42.031 4.645 4.551 1 75.56 12 THR B O 1
ATOM 1503 N N . LEU B 1 13 ? -43.344 6.324 5.125 1 75.56 13 LEU B N 1
ATOM 1504 C CA . LEU B 1 13 ? -42.5 7.301 4.461 1 75.56 13 LEU B CA 1
ATOM 1505 C C . LEU B 1 13 ? -41.125 7.379 5.137 1 75.56 13 LEU B C 1
ATOM 1507 O O . LEU B 1 13 ? -40.094 7.457 4.461 1 75.56 13 LEU B O 1
ATOM 1511 N N . LEU B 1 14 ? -41.219 7.352 6.465 1 72 14 LEU B N 1
ATOM 1512 C CA . LEU B 1 14 ? -39.969 7.371 7.223 1 72 14 LEU B CA 1
ATOM 1513 C C . LEU B 1 14 ? -39.125 6.133 6.922 1 72 14 LEU B C 1
ATOM 1515 O O . LEU B 1 14 ? -37.906 6.23 6.742 1 72 14 LEU B O 1
ATOM 1519 N N . LEU B 1 15 ? -39.812 5.043 6.809 1 71.5 15 LEU B N 1
ATOM 1520 C CA . LEU B 1 15 ? -39.125 3.791 6.508 1 71.5 15 LEU B CA 1
ATOM 1521 C C . LEU B 1 15 ? -38.5 3.844 5.129 1 71.5 15 LEU B C 1
ATOM 1523 O O . LEU B 1 15 ? -37.344 3.402 4.953 1 71.5 15 LEU B O 1
ATOM 1527 N N . ILE B 1 16 ? -39.219 4.422 4.168 1 76.88 16 ILE B N 1
ATOM 1528 C CA . ILE B 1 16 ? -38.719 4.531 2.807 1 76.88 16 ILE B CA 1
ATOM 1529 C C . ILE B 1 16 ? -37.5 5.441 2.787 1 76.88 16 ILE B C 1
ATOM 1531 O O . ILE B 1 16 ? -36.5 5.137 2.129 1 76.88 16 ILE B O 1
ATOM 1535 N N . ILE B 1 17 ? -37.531 6.469 3.539 1 74.75 17 ILE B N 1
ATOM 1536 C CA . ILE B 1 17 ? -36.406 7.418 3.609 1 74.75 17 ILE B CA 1
ATOM 1537 C C . ILE B 1 17 ? -35.188 6.746 4.242 1 74.75 17 ILE B C 1
ATOM 1539 O O . ILE B 1 17 ? -34.062 6.898 3.758 1 74.75 17 ILE B O 1
ATOM 1543 N N . ILE B 1 18 ? -35.5 5.984 5.266 1 69.5 18 ILE B N 1
ATOM 1544 C CA . ILE B 1 18 ? -34.438 5.305 5.957 1 69.5 18 ILE B CA 1
ATOM 1545 C C . ILE B 1 18 ? -33.812 4.254 5.035 1 69.5 18 ILE B C 1
ATOM 1547 O O . ILE B 1 18 ? -32.562 4.168 4.918 1 69.5 18 ILE B O 1
ATOM 1551 N N . VAL B 1 19 ? -34.656 3.494 4.305 1 72.5 19 VAL B N 1
ATOM 1552 C CA . VAL B 1 19 ? -34.188 2.469 3.379 1 72.5 19 VAL B CA 1
ATOM 1553 C C . VAL B 1 19 ? -33.406 3.119 2.24 1 72.5 19 VAL B C 1
ATOM 1555 O O . VAL B 1 19 ? -32.344 2.611 1.83 1 72.5 19 VAL B O 1
ATOM 1558 N N . GLY B 1 20 ? -33.812 4.215 1.749 1 75.06 20 GLY B N 1
ATOM 1559 C CA . GLY B 1 20 ? -33.094 4.957 0.723 1 75.06 20 GLY B CA 1
ATOM 1560 C C . GLY B 1 20 ? -31.75 5.441 1.177 1 75.06 20 GLY B C 1
ATOM 1561 O O . GLY B 1 20 ? -30.766 5.324 0.441 1 75.06 20 GLY B O 1
ATOM 1562 N N . ALA B 1 21 ? -31.75 5.938 2.404 1 67.81 21 ALA B N 1
ATOM 1563 C CA . ALA B 1 21 ? -30.484 6.426 2.965 1 67.81 21 ALA B CA 1
ATOM 1564 C C . ALA B 1 21 ? -29.484 5.285 3.139 1 67.81 21 ALA B C 1
ATOM 1566 O O . ALA B 1 21 ? -28.312 5.43 2.809 1 67.81 21 ALA B O 1
ATOM 1567 N N . VAL B 1 22 ? -29.969 4.215 3.584 1 67.75 22 VAL B N 1
ATOM 1568 C CA . VAL B 1 22 ? -29.125 3.045 3.775 1 67.75 22 VAL B CA 1
ATOM 1569 C C . VAL B 1 22 ? -28.625 2.537 2.422 1 67.75 22 VAL B C 1
ATOM 1571 O O . VAL B 1 22 ? -27.438 2.24 2.258 1 67.75 22 VAL B O 1
ATOM 1574 N N . ALA B 1 23 ? -29.484 2.5 1.455 1 69.69 23 ALA B N 1
ATOM 1575 C CA . ALA B 1 23 ? -29.109 2.059 0.111 1 69.69 23 ALA B CA 1
ATOM 1576 C C . ALA B 1 23 ? -28.047 2.971 -0.494 1 69.69 23 ALA B C 1
ATOM 1578 O O . ALA B 1 23 ? -27.109 2.498 -1.138 1 69.69 23 ALA B O 1
ATOM 1579 N N . TYR B 1 24 ? -28.203 4.211 -0.274 1 68.44 24 TYR B N 1
ATOM 1580 C CA . TYR B 1 24 ? -27.234 5.18 -0.792 1 68.44 24 TYR B CA 1
ATOM 1581 C C . TYR B 1 24 ? -25.859 4.973 -0.172 1 68.44 24 TYR B C 1
ATOM 1583 O O . TYR B 1 24 ? -24.844 4.984 -0.875 1 68.44 24 TYR B O 1
ATOM 1591 N N . THR B 1 25 ? -25.844 4.828 1.164 1 62.81 25 THR B N 1
ATOM 1592 C CA . THR B 1 25 ? -24.578 4.645 1.854 1 62.81 25 THR B CA 1
ATOM 1593 C C . THR B 1 25 ? -23.891 3.363 1.389 1 62.81 25 THR B C 1
ATOM 1595 O O . THR B 1 25 ? -22.672 3.34 1.202 1 62.81 25 THR B O 1
ATOM 1598 N N . LEU B 1 26 ? -24.656 2.34 1.211 1 61.09 26 LEU B N 1
ATOM 1599 C CA . LEU B 1 26 ? -24.109 1.069 0.755 1 61.09 26 LEU B CA 1
ATOM 1600 C C . LEU B 1 26 ? -23.562 1.188 -0.668 1 61.09 26 LEU B C 1
ATOM 1602 O O . LEU B 1 26 ? -22.5 0.648 -0.985 1 61.09 26 LEU B O 1
ATOM 1606 N N . TYR B 1 27 ? -24.281 1.905 -1.411 1 61.03 27 TYR B N 1
ATOM 1607 C CA . TYR B 1 27 ? -23.844 2.105 -2.789 1 61.03 27 TYR B CA 1
ATOM 1608 C C . TYR B 1 27 ? -22.547 2.9 -2.842 1 61.03 27 TYR B C 1
ATOM 1610 O O . TYR B 1 27 ? -21.625 2.555 -3.594 1 61.03 27 TYR B O 1
ATOM 1618 N N . SER B 1 28 ? -22.453 3.904 -2.096 1 58.47 28 SER B N 1
ATOM 1619 C CA . SER B 1 28 ? -21.266 4.754 -2.074 1 58.47 28 SER B CA 1
ATOM 1620 C C . SER B 1 28 ? -20.047 3.998 -1.556 1 58.47 28 SER B C 1
ATOM 1622 O O . SER B 1 28 ? -18.938 4.18 -2.059 1 58.47 28 SER B O 1
ATOM 1624 N N . LYS B 1 29 ? -20.297 3.27 -0.49 1 57.12 29 LYS B N 1
ATOM 1625 C CA . LYS B 1 29 ? -19.188 2.506 0.081 1 57.12 29 LYS B CA 1
ATOM 1626 C C . LYS B 1 29 ? -18.688 1.449 -0.899 1 57.12 29 LYS B C 1
ATOM 1628 O O . LYS B 1 29 ? -17.5 1.168 -0.957 1 57.12 29 LYS B O 1
ATOM 1633 N N . PHE B 1 30 ? -19.656 0.876 -1.478 1 53.31 30 PHE B N 1
ATOM 1634 C CA . PHE B 1 30 ? -19.281 -0.144 -2.449 1 53.31 30 PHE B CA 1
ATOM 1635 C C . PHE B 1 30 ? -18.531 0.474 -3.617 1 53.31 30 PHE B C 1
ATOM 1637 O O . PHE B 1 30 ? -17.656 -0.17 -4.207 1 53.31 30 PHE B O 1
ATOM 1644 N N . SER B 1 31 ? -18.797 1.702 -3.832 1 50.28 31 SER B N 1
ATOM 1645 C CA . SER B 1 31 ? -18.109 2.34 -4.945 1 50.28 31 SER B CA 1
ATOM 1646 C C . SER B 1 31 ? -16.703 2.787 -4.543 1 50.28 31 SER B C 1
ATOM 1648 O O . SER B 1 31 ? -15.945 3.289 -5.375 1 50.28 31 SER B O 1
ATOM 1650 N N . ASN B 1 32 ? -16.453 2.666 -3.271 1 51.97 32 ASN B N 1
ATOM 1651 C CA . ASN B 1 32 ? -15.148 3.184 -2.898 1 51.97 32 ASN B CA 1
ATOM 1652 C C . ASN B 1 32 ? -14.023 2.307 -3.441 1 51.97 32 ASN B C 1
ATOM 1654 O O . ASN B 1 32 ? -13.766 1.224 -2.912 1 51.97 32 ASN B O 1
ATOM 1658 N N . GLN B 1 33 ? -13.805 2.492 -4.625 1 56.56 33 GLN B N 1
ATOM 1659 C CA . GLN B 1 33 ? -12.688 1.837 -5.289 1 56.56 33 GLN B CA 1
ATOM 1660 C C . GLN B 1 33 ? -11.352 2.287 -4.691 1 56.56 33 GLN B C 1
ATOM 1662 O O . GLN B 1 33 ? -11.172 3.467 -4.387 1 56.56 33 GLN B O 1
ATOM 1667 N N . THR B 1 34 ? -10.773 1.379 -4.004 1 61.62 34 THR B N 1
ATOM 1668 C CA . THR B 1 34 ? -9.398 1.656 -3.604 1 61.62 34 THR B CA 1
ATOM 1669 C C . THR B 1 34 ? -8.609 2.279 -4.754 1 61.62 34 THR B C 1
ATOM 1671 O O . THR B 1 34 ? -8.492 1.682 -5.828 1 61.62 34 THR B O 1
ATOM 1674 N N . LYS B 1 35 ? -8.43 3.586 -4.621 1 69.06 35 LYS B N 1
ATOM 1675 C CA . LYS B 1 35 ? -7.637 4.246 -5.652 1 69.06 35 LYS B CA 1
ATOM 1676 C C . LYS B 1 35 ? -6.172 3.834 -5.566 1 69.06 35 LYS B C 1
ATOM 1678 O O . LYS B 1 35 ? -5.59 3.812 -4.477 1 69.06 35 LYS B O 1
ATOM 1683 N N . ILE B 1 36 ? -5.703 3.387 -6.641 1 84.56 36 ILE B N 1
ATOM 1684 C CA . ILE B 1 36 ? -4.285 3.084 -6.789 1 84.56 36 ILE B CA 1
ATOM 1685 C C . ILE B 1 36 ? -3.504 4.371 -7.051 1 84.56 36 ILE B C 1
ATOM 1687 O O . ILE B 1 36 ? -3.875 5.16 -7.926 1 84.56 36 ILE B O 1
ATOM 1691 N N . ILE B 1 37 ? -2.57 4.633 -6.207 1 90.69 37 ILE B N 1
ATOM 1692 C CA . ILE B 1 37 ? -1.693 5.793 -6.32 1 90.69 37 ILE B CA 1
ATOM 1693 C C . ILE B 1 37 ? -0.37 5.383 -6.961 1 90.69 37 ILE B C 1
ATOM 1695 O O . ILE B 1 37 ? 0.257 4.41 -6.535 1 90.69 37 ILE B O 1
ATOM 1699 N N . ASN B 1 38 ? 0.014 6.137 -8 1 90.38 38 ASN B N 1
ATOM 1700 C CA . ASN B 1 38 ? 1.258 5.816 -8.695 1 90.38 38 ASN B CA 1
ATOM 1701 C C . ASN B 1 38 ? 2.195 7.02 -8.75 1 90.38 38 ASN B C 1
ATOM 1703 O O . ASN B 1 38 ? 1.767 8.156 -8.531 1 90.38 38 ASN B O 1
ATOM 1707 N N . GLU B 1 39 ? 3.441 6.703 -8.945 1 92.62 39 GLU B N 1
ATOM 1708 C CA . GLU B 1 39 ? 4.379 7.781 -9.242 1 92.62 39 GLU B CA 1
ATOM 1709 C C . GLU B 1 39 ? 3.941 8.562 -10.477 1 92.62 39 GLU B C 1
ATOM 1711 O O . GLU B 1 39 ? 3.48 7.98 -11.461 1 92.62 39 GLU B O 1
ATOM 1716 N N . GLY B 1 40 ? 4.016 9.828 -10.359 1 93.44 40 GLY B N 1
ATOM 1717 C CA . GLY B 1 40 ? 3.543 10.703 -11.414 1 93.44 40 GLY B CA 1
ATOM 1718 C C . GLY B 1 40 ? 2.195 11.336 -11.117 1 93.44 40 GLY B C 1
ATOM 1719 O O . GLY B 1 40 ? 1.823 12.344 -11.719 1 93.44 40 GLY B O 1
ATOM 1720 N N . ASP B 1 41 ? 1.465 10.758 -10.227 1 94.88 41 ASP B N 1
ATOM 1721 C CA . ASP B 1 41 ? 0.16 11.281 -9.836 1 94.88 41 ASP B CA 1
ATOM 1722 C C . ASP B 1 41 ? 0.307 12.539 -8.984 1 94.88 41 ASP B C 1
ATOM 1724 O O . ASP B 1 41 ? 1.33 12.727 -8.32 1 94.88 41 ASP B O 1
ATOM 1728 N N . LYS B 1 42 ? -0.779 13.359 -9.039 1 97.31 42 LYS B N 1
ATOM 1729 C CA . LYS B 1 42 ? -0.892 14.391 -8.008 1 97.31 42 LYS B CA 1
ATOM 1730 C C . LYS B 1 42 ? -1.187 13.773 -6.645 1 97.31 42 LYS B C 1
ATOM 1732 O O . LYS B 1 42 ? -2.029 12.883 -6.531 1 97.31 42 LYS B O 1
ATOM 1737 N N . ALA B 1 43 ? -0.411 14.234 -5.711 1 98.31 43 ALA B N 1
ATOM 1738 C CA . ALA B 1 43 ? -0.638 13.719 -4.363 1 98.31 43 ALA B CA 1
ATOM 1739 C C . ALA B 1 43 ? -2.018 14.117 -3.848 1 98.31 43 ALA B C 1
ATOM 1741 O O . ALA B 1 43 ? -2.406 15.281 -3.932 1 98.31 43 ALA B O 1
ATOM 1742 N N . PRO B 1 44 ? -2.742 13.164 -3.303 1 97.38 44 PRO B N 1
ATOM 1743 C CA . PRO B 1 44 ? -4.023 13.539 -2.701 1 97.38 44 PRO B CA 1
ATOM 1744 C C . PRO B 1 44 ? -3.865 14.547 -1.562 1 97.38 44 PRO B C 1
ATOM 1746 O O . PRO B 1 44 ? -3.037 14.352 -0.67 1 97.38 44 PRO B O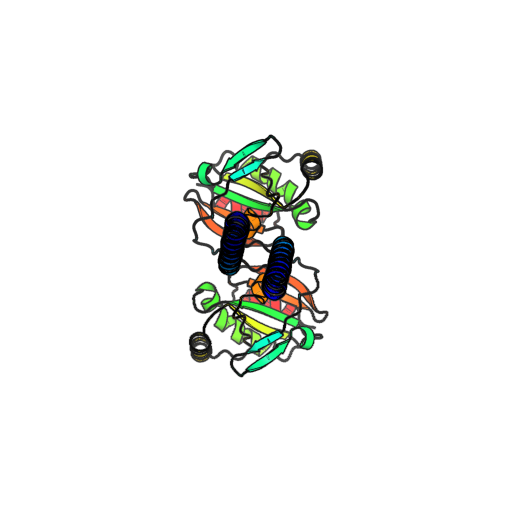 1
ATOM 1749 N N . ASN B 1 45 ? -4.691 15.578 -1.656 1 98.31 45 ASN B N 1
ATOM 1750 C CA . ASN B 1 45 ? -4.66 16.547 -0.571 1 98.31 45 ASN B CA 1
ATOM 1751 C C . ASN B 1 45 ? -5.254 15.977 0.713 1 98.31 45 ASN B C 1
ATOM 1753 O O . ASN B 1 45 ? -6.027 15.016 0.671 1 98.31 45 ASN B O 1
ATOM 1757 N N . PHE B 1 46 ? -4.781 16.547 1.812 1 98.38 46 PHE B N 1
ATOM 1758 C CA . PHE B 1 46 ? -5.367 16.203 3.1 1 98.38 46 PHE B CA 1
ATOM 1759 C C . PHE B 1 46 ? -5.281 17.375 4.07 1 98.38 46 PHE B C 1
ATOM 1761 O O . PHE B 1 46 ? -4.48 18.297 3.873 1 98.38 46 PHE B O 1
ATOM 1768 N N . ILE B 1 47 ? -6.203 17.297 5.02 1 98.44 47 ILE B N 1
ATOM 1769 C CA . ILE B 1 47 ? -6.172 18.219 6.156 1 98.44 47 ILE B CA 1
ATOM 1770 C C . ILE B 1 47 ? -6.188 17.422 7.461 1 98.44 47 ILE B C 1
ATOM 1772 O O . ILE B 1 47 ? -7.086 16.594 7.684 1 98.44 47 ILE B O 1
ATOM 1776 N N . LEU B 1 48 ? -5.148 17.641 8.266 1 98.69 48 LEU B N 1
ATOM 1777 C CA . LEU B 1 48 ? -5.035 17.016 9.578 1 98.69 48 LEU B CA 1
ATOM 1778 C C . LEU B 1 48 ? -4.617 18.047 10.633 1 98.69 48 LEU B C 1
ATOM 1780 O O . LEU B 1 48 ? -4.402 19.219 10.312 1 98.69 48 LEU B O 1
ATOM 1784 N N . LYS B 1 49 ? -4.645 17.578 11.852 1 98.31 49 LYS B N 1
ATOM 1785 C CA . LYS B 1 49 ? -4.086 18.359 12.953 1 98.31 49 LYS B CA 1
ATOM 1786 C C . LYS B 1 49 ? -2.854 17.688 13.539 1 98.31 49 LYS B C 1
ATOM 1788 O O . LYS B 1 49 ? -2.803 16.453 13.641 1 98.31 49 LYS B O 1
ATOM 1793 N N . ASP B 1 50 ? -1.912 18.516 13.891 1 97.62 50 ASP B N 1
ATOM 1794 C CA . ASP B 1 50 ? -0.777 17.953 14.609 1 97.62 50 ASP B CA 1
ATOM 1795 C C . ASP B 1 50 ? -1.048 17.906 16.109 1 97.62 50 ASP B C 1
ATOM 1797 O O . ASP B 1 50 ? -2.166 18.172 16.562 1 97.62 50 ASP B O 1
ATOM 1801 N N . LEU B 1 51 ? -0.072 17.516 16.891 1 95.75 51 LEU B N 1
ATOM 1802 C CA . LEU B 1 51 ? -0.276 17.297 18.312 1 95.75 51 LEU B CA 1
ATOM 1803 C C . LEU B 1 51 ? -0.472 18.609 19.062 1 95.75 51 LEU B C 1
ATOM 1805 O O . LEU B 1 51 ? -0.942 18.625 20.203 1 95.75 51 LEU B O 1
ATOM 1809 N N . ASN B 1 52 ? -0.122 19.672 18.453 1 95.12 52 ASN B N 1
ATOM 1810 C CA . ASN B 1 52 ? -0.315 21 19.047 1 95.12 52 ASN B CA 1
ATOM 1811 C C . ASN B 1 52 ? -1.631 21.625 18.594 1 95.12 52 ASN B C 1
ATOM 1813 O O . ASN B 1 52 ? -1.919 22.781 18.938 1 95.12 52 ASN B O 1
ATOM 1817 N N . GLY B 1 53 ? -2.33 20.953 17.766 1 95 53 GLY B N 1
ATOM 1818 C CA . GLY B 1 53 ? -3.619 21.438 17.312 1 95 53 GLY B CA 1
ATOM 1819 C C . GLY B 1 53 ? -3.527 22.266 16.031 1 95 53 GLY B C 1
ATOM 1820 O O . GLY B 1 53 ? -4.535 22.781 15.547 1 95 53 GLY B O 1
ATOM 1821 N N . ASN B 1 54 ? -2.381 22.359 15.523 1 97 54 ASN B N 1
ATOM 1822 C CA . ASN B 1 54 ? -2.209 23.125 14.297 1 97 54 ASN B CA 1
ATOM 1823 C C . ASN B 1 54 ? -2.758 22.375 13.086 1 97 54 ASN B C 1
ATOM 1825 O O . ASN B 1 54 ? -2.594 21.172 12.977 1 97 54 ASN B O 1
ATOM 1829 N N . ARG B 1 55 ? -3.385 23.188 12.266 1 98.06 55 ARG B N 1
ATOM 1830 C CA . ARG B 1 55 ? -3.875 22.656 11 1 98.06 55 ARG B CA 1
ATOM 1831 C C . ARG B 1 55 ? -2.727 22.406 10.023 1 98.06 55 ARG B C 1
ATOM 1833 O O . ARG B 1 55 ? -1.876 23.281 9.82 1 98.06 55 ARG B O 1
ATOM 1840 N N . VAL B 1 56 ? -2.684 21.25 9.492 1 98.69 56 VAL B N 1
ATOM 1841 C CA . VAL B 1 56 ? -1.694 20.875 8.484 1 98.69 56 VAL B CA 1
ATOM 1842 C C . VAL B 1 56 ? -2.398 20.438 7.203 1 98.69 56 VAL B C 1
ATOM 1844 O O . VAL B 1 56 ? -3.162 19.469 7.203 1 98.69 56 VAL B O 1
ATOM 1847 N N . GLU B 1 57 ? -2.176 21.141 6.152 1 98.81 57 GLU B N 1
ATOM 1848 C CA . GLU B 1 57 ? -2.729 20.828 4.84 1 98.81 57 GLU B CA 1
ATOM 1849 C C . GLU B 1 57 ? -1.623 20.656 3.805 1 98.81 57 GLU B C 1
ATOM 1851 O O . GLU B 1 57 ? -0.735 21.5 3.686 1 98.81 57 GLU B O 1
ATOM 1856 N N . LEU B 1 58 ? -1.727 19.594 3.016 1 98.88 58 LEU B N 1
ATOM 1857 C CA . LEU B 1 58 ? -0.657 19.297 2.068 1 98.88 58 LEU B CA 1
ATOM 1858 C C . LEU B 1 58 ? -0.491 20.438 1.065 1 98.88 58 LEU B C 1
ATOM 1860 O O . LEU B 1 58 ? 0.633 20.797 0.713 1 98.88 58 LEU B O 1
ATOM 1864 N N . GLU B 1 59 ? -1.562 20.984 0.649 1 98.31 59 GLU B N 1
ATOM 1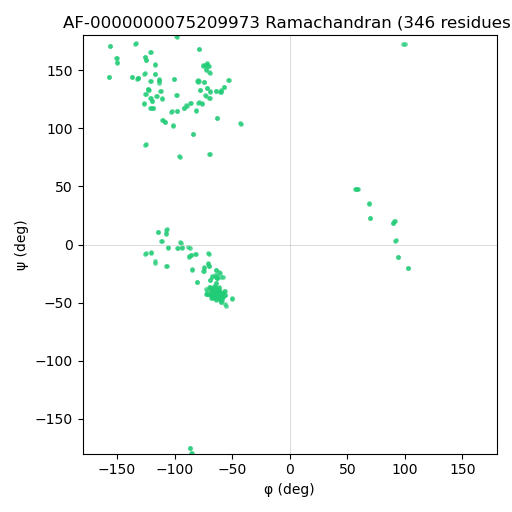865 C CA . GLU B 1 59 ? -1.539 22.016 -0.392 1 98.31 59 GLU B CA 1
ATOM 1866 C C . GLU B 1 59 ? -0.743 23.234 0.053 1 98.31 59 GLU B C 1
ATOM 1868 O O . GLU B 1 59 ? -0.241 23.984 -0.78 1 98.31 59 GLU B O 1
ATOM 1873 N N . ASP B 1 60 ? -0.619 23.438 1.339 1 98.38 60 ASP B N 1
ATOM 1874 C CA . ASP B 1 60 ? 0.099 24.594 1.878 1 98.38 60 ASP B CA 1
ATOM 1875 C C . ASP B 1 60 ? 1.604 24.453 1.654 1 98.38 60 ASP B C 1
ATOM 1877 O O . ASP B 1 60 ? 2.357 25.406 1.856 1 98.38 60 ASP B O 1
ATOM 1881 N N . TYR B 1 61 ? 2.047 23.328 1.175 1 98.44 61 TYR B N 1
ATOM 1882 C CA . TYR B 1 61 ? 3.475 23.062 1.03 1 98.44 61 TYR B CA 1
ATOM 1883 C C . TYR B 1 61 ? 3.887 23.094 -0.437 1 98.44 61 TYR B C 1
ATOM 1885 O O . TYR B 1 61 ? 4.992 22.672 -0.784 1 98.44 61 TYR B O 1
ATOM 1893 N N . ARG B 1 62 ? 2.959 23.531 -1.309 1 98.12 62 ARG B N 1
ATOM 1894 C CA . ARG B 1 62 ? 3.354 23.734 -2.697 1 98.12 62 ARG B CA 1
ATOM 1895 C C . ARG B 1 62 ? 4.582 24.641 -2.785 1 98.12 62 ARG B C 1
ATOM 1897 O O . ARG B 1 62 ? 4.727 25.578 -2.006 1 98.12 62 ARG B O 1
ATOM 1904 N N . GLY B 1 63 ? 5.477 24.312 -3.715 1 98.38 63 GLY B N 1
ATOM 1905 C CA . GLY B 1 63 ? 6.727 25.047 -3.824 1 98.38 63 GLY B CA 1
ATOM 1906 C C . GLY B 1 63 ? 7.867 24.406 -3.055 1 98.38 63 GLY B C 1
ATOM 1907 O O . GLY B 1 63 ? 9.031 24.781 -3.234 1 98.38 63 GLY B O 1
ATOM 1908 N N . GLN B 1 64 ? 7.551 23.438 -2.238 1 98.62 64 GLN B N 1
ATOM 1909 C CA . GLN B 1 64 ? 8.539 22.688 -1.456 1 98.62 64 GLN B CA 1
ATOM 1910 C C . GLN B 1 64 ? 8.547 21.219 -1.839 1 98.62 64 GLN B C 1
ATOM 1912 O O . GLN B 1 64 ? 7.574 20.703 -2.395 1 98.62 64 GLN B O 1
ATOM 1917 N N . GLY B 1 65 ? 9.719 20.609 -1.587 1 98.81 65 GLY B N 1
ATOM 1918 C CA . GLY B 1 65 ? 9.727 19.156 -1.539 1 98.81 65 GLY B CA 1
ATOM 1919 C C . GLY B 1 65 ? 9.188 18.594 -0.236 1 98.81 65 GLY B C 1
ATOM 1920 O O . GLY B 1 65 ? 9.508 19.109 0.842 1 98.81 65 GLY B O 1
ATOM 1921 N N . VAL B 1 66 ? 8.305 17.609 -0.361 1 98.94 66 VAL B N 1
ATOM 1922 C CA . VAL B 1 66 ? 7.715 17.047 0.848 1 98.94 66 VAL B CA 1
ATOM 1923 C C . VAL B 1 66 ? 8.062 15.562 0.945 1 98.94 66 VAL B C 1
ATOM 1925 O O . VAL B 1 66 ? 7.793 14.797 0.02 1 98.94 66 VAL B O 1
ATOM 1928 N N . PHE B 1 67 ? 8.773 15.211 1.975 1 98.94 67 PHE B N 1
ATOM 1929 C CA . PHE B 1 67 ? 8.938 13.828 2.393 1 98.94 67 PHE B CA 1
ATOM 1930 C C . PHE B 1 67 ? 7.766 13.383 3.268 1 98.94 67 PHE B C 1
ATOM 1932 O O . PHE B 1 67 ? 7.75 13.656 4.469 1 98.94 67 PHE B O 1
ATOM 1939 N N . LEU B 1 68 ? 6.75 12.75 2.678 1 98.94 68 LEU B N 1
ATOM 1940 C CA . LEU B 1 68 ? 5.543 12.312 3.371 1 98.94 68 LEU B CA 1
ATOM 1941 C C . LEU B 1 68 ? 5.695 10.883 3.877 1 98.94 68 LEU B C 1
ATOM 1943 O O . LEU B 1 68 ? 5.82 9.945 3.084 1 98.94 68 LEU B O 1
ATOM 1947 N N . ASN B 1 69 ? 5.637 10.805 5.121 1 98.75 69 ASN B N 1
ATOM 1948 C CA . ASN B 1 69 ? 5.926 9.523 5.766 1 98.75 69 ASN B CA 1
ATOM 1949 C C . ASN B 1 69 ? 4.742 9.031 6.586 1 98.75 69 ASN B C 1
ATOM 1951 O O . ASN B 1 69 ? 4.078 9.82 7.266 1 98.75 69 ASN B O 1
ATOM 1955 N N . PHE B 1 70 ? 4.484 7.781 6.559 1 98.38 70 PHE B N 1
ATOM 1956 C CA . PHE B 1 70 ? 3.484 7.121 7.391 1 98.38 70 PHE B CA 1
ATOM 1957 C C . PHE B 1 70 ? 4.148 6.191 8.398 1 98.38 70 PHE B C 1
ATOM 1959 O O . PHE B 1 70 ? 5 5.375 8.039 1 98.38 70 PHE B O 1
ATOM 1966 N N . TRP B 1 71 ? 3.643 6.387 9.664 1 98.06 71 TRP B N 1
ATOM 1967 C CA . TRP B 1 71 ? 4.348 5.637 10.695 1 98.06 71 TRP B CA 1
ATOM 1968 C C . TRP B 1 71 ? 3.453 5.406 11.914 1 98.06 71 TRP B C 1
ATOM 1970 O O . TRP B 1 71 ? 2.336 5.926 11.969 1 98.06 71 TRP B O 1
ATOM 1980 N N . GLY B 1 72 ? 3.949 4.578 12.82 1 97.19 72 GLY B N 1
ATOM 1981 C CA . GLY B 1 72 ? 3.408 4.344 14.148 1 97.19 72 GLY B CA 1
ATOM 1982 C C . GLY B 1 72 ? 4.465 3.959 15.164 1 97.19 72 GLY B C 1
ATOM 1983 O O . GLY B 1 72 ? 5.535 3.463 14.797 1 97.19 72 GLY B O 1
ATOM 1984 N N . THR B 1 73 ? 4.059 4.148 16.469 1 97.06 73 THR B N 1
ATOM 1985 C CA . THR B 1 73 ? 5.035 3.906 17.531 1 97.06 73 THR B CA 1
ATOM 1986 C C . THR B 1 73 ? 5.262 2.41 17.719 1 97.06 73 THR B C 1
ATOM 1988 O O . THR B 1 73 ? 6.285 2 18.266 1 97.06 73 THR B O 1
ATOM 1991 N N . TRP B 1 74 ? 4.355 1.618 17.281 1 92.06 74 TRP B N 1
ATOM 1992 C CA . TRP B 1 74 ? 4.398 0.17 17.453 1 92.06 74 TRP B CA 1
ATOM 1993 C C . TRP B 1 74 ? 5.18 -0.49 16.328 1 92.06 74 TRP B C 1
ATOM 1995 O O . TRP B 1 74 ? 5.316 -1.716 16.281 1 92.06 74 TRP B O 1
ATOM 2005 N N . CYS B 1 75 ? 5.602 0.255 15.445 1 93.06 75 CYS B N 1
ATOM 2006 C CA . CYS B 1 75 ? 6.309 -0.248 14.273 1 93.06 75 CYS B CA 1
ATOM 2007 C C . CYS B 1 75 ? 7.816 -0.124 14.453 1 93.06 75 CYS B C 1
ATOM 2009 O O . CYS B 1 75 ? 8.375 0.967 14.32 1 93.06 75 CYS B O 1
ATOM 2011 N N . LYS B 1 76 ? 8.531 -1.161 14.508 1 93.88 76 LYS B N 1
ATOM 2012 C CA . LYS B 1 76 ? 9.953 -1.165 14.844 1 93.88 76 LYS B CA 1
ATOM 2013 C C . LYS B 1 76 ? 10.781 -0.506 13.75 1 93.88 76 LYS B C 1
ATOM 2015 O O . LYS B 1 76 ? 11.641 0.331 14.031 1 93.88 76 LYS B O 1
ATOM 2020 N N . PRO B 1 77 ? 10.523 -0.858 12.523 1 94.81 77 PRO B N 1
ATOM 2021 C CA . PRO B 1 77 ? 11.297 -0.158 11.492 1 94.81 77 PRO B CA 1
ATOM 2022 C C . PRO B 1 77 ? 11 1.341 11.453 1 94.81 77 PRO B C 1
ATOM 2024 O O . PRO B 1 77 ? 11.883 2.137 11.125 1 94.81 77 PRO B O 1
ATOM 2027 N N . CYS B 1 78 ? 9.844 1.697 11.742 1 96.75 78 CYS B N 1
ATOM 2028 C CA . CYS B 1 78 ? 9.508 3.113 11.844 1 96.75 78 CYS B CA 1
ATOM 2029 C C . CYS B 1 78 ? 10.352 3.799 12.906 1 96.75 78 CYS B C 1
ATOM 2031 O O . CYS B 1 78 ? 10.93 4.859 12.664 1 96.75 78 CYS B O 1
ATOM 2033 N N . GLU B 1 79 ? 10.352 3.15 14 1 97.12 79 GLU B N 1
ATOM 2034 C CA . GLU B 1 79 ? 11.141 3.674 15.109 1 97.12 79 GLU B CA 1
ATOM 2035 C C . GLU B 1 79 ? 12.609 3.836 14.711 1 97.12 79 GLU B C 1
ATOM 2037 O O . GLU B 1 79 ? 13.234 4.848 15.031 1 97.12 79 GLU B O 1
ATOM 2042 N N . LYS B 1 80 ? 13.102 2.963 14.016 1 97 80 LYS B N 1
ATOM 2043 C CA . LYS B 1 80 ? 14.523 2.904 13.672 1 97 80 LYS B CA 1
ATOM 2044 C C . LYS B 1 80 ? 14.906 4.035 12.719 1 97 80 LYS B C 1
ATOM 2046 O O . LYS B 1 80 ? 16.031 4.535 12.766 1 97 80 LYS B O 1
ATOM 2051 N N . GLU B 1 81 ? 14 4.402 11.953 1 97.94 81 GLU B N 1
ATOM 2052 C CA . GLU B 1 81 ? 14.352 5.398 10.945 1 97.94 81 GLU B CA 1
ATOM 2053 C C . GLU B 1 81 ? 14.188 6.816 11.492 1 97.94 81 GLU B C 1
ATOM 2055 O O . GLU B 1 81 ? 14.68 7.777 10.898 1 97.94 81 GLU B O 1
ATOM 2060 N N . MET B 1 82 ? 13.609 6.977 12.586 1 98.44 82 MET B N 1
ATOM 2061 C CA . MET B 1 82 ? 13.195 8.297 13.055 1 98.44 82 MET B CA 1
ATOM 2062 C C . MET B 1 82 ? 14.406 9.18 13.336 1 98.44 82 MET B C 1
ATOM 2064 O O . MET B 1 82 ? 14.445 10.336 12.914 1 98.44 82 MET B O 1
ATOM 2068 N N . PRO B 1 83 ? 15.43 8.68 14 1 98.44 83 PRO B N 1
ATOM 2069 C CA . PRO B 1 83 ? 16.594 9.539 14.234 1 98.44 83 PRO B CA 1
ATOM 2070 C C . PRO B 1 83 ? 17.25 10.031 12.945 1 98.44 83 PRO B C 1
ATOM 2072 O O . PRO B 1 83 ? 17.656 11.188 12.859 1 98.44 83 PRO B O 1
ATOM 2075 N N . ALA B 1 84 ? 17.359 9.156 12.016 1 98.56 84 ALA B N 1
ATOM 2076 C CA . ALA B 1 84 ? 17.906 9.562 10.719 1 98.56 84 ALA B CA 1
ATOM 2077 C C . ALA B 1 84 ? 17.031 10.617 10.055 1 98.56 84 ALA B C 1
ATOM 2079 O O . ALA B 1 84 ? 17.547 11.578 9.477 1 98.56 84 ALA B O 1
ATOM 2080 N N . MET B 1 85 ? 15.727 10.445 10.156 1 98.81 85 MET B N 1
ATOM 2081 C CA . MET B 1 85 ? 14.797 11.43 9.609 1 98.81 85 MET B CA 1
ATOM 2082 C C . MET B 1 85 ? 14.992 12.789 10.273 1 98.81 85 MET B C 1
ATOM 2084 O O . MET B 1 85 ? 14.984 13.82 9.594 1 98.81 85 MET B O 1
ATOM 2088 N N . GLN B 1 86 ? 15.172 12.773 11.531 1 98.81 86 GLN B N 1
ATOM 2089 C CA . GLN B 1 86 ? 15.383 14.023 12.258 1 98.81 86 GLN B CA 1
ATOM 2090 C C . GLN B 1 86 ? 16.672 14.703 11.82 1 98.81 86 GLN B C 1
ATOM 2092 O O . GLN B 1 86 ? 16.688 15.914 11.586 1 98.81 86 GLN B O 1
ATOM 2097 N N . ARG B 1 87 ? 17.703 13.914 11.711 1 98.56 87 ARG B N 1
ATOM 2098 C CA . ARG B 1 87 ? 18.984 14.477 11.289 1 98.56 87 ARG B CA 1
ATOM 2099 C C . ARG B 1 87 ? 18.875 15.094 9.898 1 98.56 87 ARG B C 1
ATOM 2101 O O . ARG B 1 87 ? 19.312 16.219 9.68 1 98.56 87 ARG B O 1
ATOM 2108 N N . GLN B 1 88 ? 18.281 14.406 9.047 1 98.69 88 GLN B N 1
ATOM 2109 C CA . GLN B 1 88 ? 18.172 14.875 7.668 1 98.69 88 GLN B CA 1
ATOM 2110 C C . GLN B 1 88 ? 17.234 16.078 7.566 1 98.69 88 GLN B C 1
ATOM 2112 O O . GLN B 1 88 ? 17.469 16.984 6.766 1 98.69 88 GLN B O 1
ATOM 2117 N N . TYR B 1 89 ? 16.203 16.078 8.336 1 98.75 89 TYR B N 1
ATOM 2118 C CA . TYR B 1 89 ? 15.297 17.219 8.367 1 98.75 89 TYR B CA 1
ATOM 2119 C C . TYR B 1 89 ? 16.047 18.5 8.703 1 98.75 89 TYR B C 1
ATOM 2121 O O . TYR B 1 89 ? 15.852 19.547 8.07 1 98.75 89 TYR B O 1
ATOM 2129 N N . MET B 1 90 ? 16.875 18.406 9.617 1 98.38 90 MET B N 1
ATOM 2130 C CA . MET B 1 90 ? 17.656 19.578 10.047 1 98.38 90 MET B CA 1
ATOM 2131 C C . MET B 1 90 ? 18.547 20.078 8.922 1 98.38 90 MET B C 1
ATOM 2133 O O . MET B 1 90 ? 18.766 21.281 8.797 1 98.38 90 MET B O 1
ATOM 2137 N N . SER B 1 91 ? 18.922 19.219 8.102 1 98.12 91 SER B N 1
ATOM 2138 C CA . SER B 1 91 ? 19.828 19.578 7.016 1 98.12 91 SER B CA 1
ATOM 2139 C C . SER B 1 91 ? 19.078 20.141 5.82 1 98.12 91 SER B C 1
ATOM 2141 O O . SER B 1 91 ? 19.641 20.906 5.031 1 98.12 91 SER B O 1
ATOM 2143 N N . PHE B 1 92 ? 17.812 19.828 5.742 1 98.69 92 PHE B N 1
ATOM 2144 C CA . PHE B 1 92 ? 17.125 20.125 4.48 1 98.69 92 PHE B CA 1
ATOM 2145 C C . PHE B 1 92 ? 16.016 21.141 4.688 1 98.69 92 PHE B C 1
ATOM 2147 O O . PHE B 1 92 ? 15.5 21.703 3.725 1 98.69 92 PHE B O 1
ATOM 2154 N N . LYS B 1 93 ? 15.625 21.344 5.898 1 97.88 93 LYS B N 1
ATOM 2155 C CA . LYS B 1 93 ? 14.461 22.188 6.164 1 97.88 93 LYS B CA 1
ATOM 2156 C C . LYS B 1 93 ? 14.656 23.594 5.598 1 97.88 93 LYS B C 1
ATOM 2158 O O . LYS B 1 93 ? 13.695 24.234 5.172 1 97.88 93 LYS B O 1
ATOM 2163 N N . ASP B 1 94 ? 15.859 24.047 5.496 1 98.06 94 ASP B N 1
ATOM 2164 C CA . ASP B 1 94 ? 16.125 25.375 4.984 1 98.06 94 ASP B CA 1
ATOM 2165 C C . ASP B 1 94 ? 16.438 25.344 3.488 1 98.06 94 ASP B C 1
ATOM 2167 O O . ASP B 1 94 ? 16.719 26.375 2.883 1 98.06 94 ASP B O 1
ATOM 2171 N N . LYS B 1 95 ? 16.375 24.203 2.941 1 98.44 95 LYS B N 1
ATOM 2172 C CA . LYS B 1 95 ? 16.672 24.031 1.52 1 98.44 95 LYS B CA 1
ATOM 2173 C C . LYS B 1 95 ? 15.391 23.766 0.729 1 98.44 95 LYS B C 1
ATOM 2175 O O . LYS B 1 95 ? 15.445 23.25 -0.391 1 98.44 95 LYS B O 1
ATOM 2180 N N . GLY B 1 96 ? 14.258 23.969 1.301 1 98.38 96 GLY B N 1
ATOM 2181 C CA . GLY B 1 96 ? 12.984 23.859 0.604 1 98.38 96 GLY B CA 1
ATOM 2182 C C . GLY B 1 96 ? 12.406 22.453 0.665 1 98.38 96 GLY B C 1
ATOM 2183 O O . GLY B 1 96 ? 11.547 22.094 -0.141 1 98.38 96 GLY B O 1
ATOM 2184 N N . VAL B 1 97 ? 12.875 21.656 1.597 1 98.88 97 VAL B N 1
ATOM 2185 C CA . VAL B 1 97 ? 12.344 20.312 1.771 1 98.88 97 VAL B CA 1
ATOM 2186 C C . VAL B 1 97 ? 11.836 20.141 3.201 1 98.88 97 VAL B C 1
ATOM 2188 O O . VAL B 1 97 ? 12.523 20.484 4.16 1 98.88 97 VAL B O 1
ATOM 2191 N N . THR B 1 98 ? 10.617 19.578 3.307 1 98.75 98 THR B N 1
ATOM 2192 C CA . THR B 1 98 ? 10.062 19.359 4.637 1 98.75 98 THR B CA 1
ATOM 2193 C C . THR B 1 98 ? 9.656 17.906 4.82 1 98.75 98 THR B C 1
ATOM 2195 O O . THR B 1 98 ? 9.641 17.125 3.859 1 98.75 98 THR B O 1
ATOM 2198 N N . ILE B 1 99 ? 9.508 17.531 6.051 1 98.81 99 ILE B N 1
ATOM 2199 C CA . ILE B 1 99 ? 8.977 16.219 6.402 1 98.81 99 ILE B CA 1
ATOM 2200 C C . ILE B 1 99 ? 7.598 16.375 7.035 1 98.81 99 ILE B C 1
ATOM 2202 O O . ILE B 1 99 ? 7.402 17.203 7.922 1 98.81 99 ILE B O 1
ATOM 2206 N N . LEU B 1 100 ? 6.633 15.703 6.527 1 98.88 100 LEU B N 1
ATOM 2207 C CA . LEU B 1 100 ? 5.363 15.445 7.188 1 98.88 100 LEU B CA 1
ATOM 2208 C C . LEU B 1 100 ? 5.23 13.969 7.555 1 98.88 100 LEU B C 1
ATOM 2210 O O . LEU B 1 100 ? 5.062 13.125 6.676 1 98.88 100 LEU B O 1
ATOM 2214 N N . ALA B 1 101 ? 5.34 13.688 8.836 1 98.88 101 ALA B N 1
ATOM 2215 C CA . ALA B 1 101 ? 5.246 12.297 9.289 1 98.88 101 ALA B CA 1
ATOM 2216 C C . ALA B 1 101 ? 3.871 12.008 9.875 1 98.88 101 ALA B C 1
ATOM 2218 O O . ALA B 1 101 ? 3.611 12.312 11.047 1 98.88 101 ALA B O 1
ATOM 2219 N N . ILE B 1 102 ? 3.082 11.367 9.117 1 98.81 102 ILE B N 1
ATOM 2220 C CA . ILE B 1 102 ? 1.695 11.109 9.492 1 98.81 102 ILE B CA 1
ATOM 2221 C C . ILE B 1 102 ? 1.631 9.906 10.43 1 98.81 102 ILE B C 1
ATOM 2223 O O . ILE B 1 102 ? 1.966 8.781 10.031 1 98.81 102 ILE B O 1
ATOM 2227 N N . ASN B 1 103 ? 1.203 10.156 11.633 1 98.75 103 ASN B N 1
ATOM 2228 C CA . ASN B 1 103 ? 0.949 9.055 12.555 1 98.75 103 ASN B CA 1
ATOM 2229 C C . ASN B 1 103 ? -0.405 8.406 12.289 1 98.75 103 ASN B C 1
ATOM 2231 O O . ASN B 1 103 ? -1.406 9.094 12.094 1 98.75 103 ASN B O 1
ATOM 2235 N N . VAL B 1 104 ? -0.391 7.148 12.398 1 96.94 104 VAL B N 1
ATOM 2236 C CA . VAL B 1 104 ? -1.577 6.406 11.977 1 96.94 104 VAL B CA 1
ATOM 2237 C C . VAL B 1 104 ? -2.305 5.859 13.203 1 96.94 104 VAL B C 1
ATOM 2239 O O . VAL B 1 104 ? -1.861 4.883 13.805 1 96.94 104 VAL B O 1
ATOM 2242 N N . ALA B 1 105 ? -3.379 6.438 13.562 1 95.31 105 ALA B N 1
ATOM 2243 C CA . ALA B 1 105 ? -4.422 5.922 14.445 1 95.31 105 ALA B CA 1
ATOM 2244 C C . ALA B 1 105 ? -3.861 5.586 15.82 1 95.31 105 ALA B C 1
ATOM 2246 O O . ALA B 1 105 ? -4.105 4.496 16.344 1 95.31 105 ALA B O 1
ATOM 2247 N N . GLU B 1 106 ? -3.148 6.438 16.344 1 96.81 106 GLU B N 1
ATOM 2248 C CA . GLU B 1 106 ? -2.67 6.258 17.719 1 96.81 106 GLU B CA 1
ATOM 2249 C C . GLU B 1 106 ? -3.131 7.402 18.609 1 96.81 106 GLU B C 1
ATOM 2251 O O . GLU B 1 106 ? -3.584 8.438 18.125 1 96.81 106 GLU B O 1
ATOM 2256 N N . SER B 1 107 ? -3.008 7.195 19.891 1 96.38 107 SER B N 1
ATOM 2257 C CA . SER B 1 107 ? -3.34 8.234 20.859 1 96.38 107 SER B CA 1
ATOM 2258 C C . SER B 1 107 ? -2.285 9.336 20.859 1 96.38 107 SER B C 1
ATOM 2260 O O . SER B 1 107 ? -1.101 9.07 20.641 1 96.38 107 SER B O 1
ATOM 2262 N N . GLU B 1 108 ? -2.766 10.477 21.172 1 97.19 108 GLU B N 1
ATOM 2263 C CA . GLU B 1 108 ? -1.847 11.609 21.234 1 97.19 108 GLU B CA 1
ATOM 2264 C C . GLU B 1 108 ? -0.781 11.406 22.297 1 97.19 108 GLU B C 1
ATOM 2266 O O . GLU B 1 108 ? 0.374 11.797 22.125 1 97.19 108 GLU B O 1
ATOM 2271 N N . ILE B 1 109 ? -1.194 10.836 23.391 1 97.25 109 ILE B N 1
ATOM 2272 C CA . ILE B 1 109 ? -0.279 10.641 24.516 1 97.25 109 ILE B CA 1
ATOM 2273 C C . ILE B 1 109 ? 0.881 9.75 24.078 1 97.25 109 ILE B C 1
ATOM 2275 O O . ILE B 1 109 ? 2.045 10.062 24.328 1 97.25 109 ILE B O 1
ATOM 2279 N N . ALA B 1 110 ? 0.63 8.664 23.438 1 97.44 110 ALA B N 1
ATOM 2280 C CA . ALA B 1 110 ? 1.666 7.746 22.953 1 97.44 110 ALA B CA 1
ATOM 2281 C C . ALA B 1 110 ? 2.613 8.445 21.984 1 97.44 110 ALA B C 1
ATOM 2283 O O . ALA B 1 110 ? 3.832 8.281 22.078 1 97.44 110 ALA B O 1
ATOM 2284 N N . VAL B 1 111 ? 2.049 9.188 21.156 1 98.5 111 VAL B N 1
ATOM 2285 C CA . VAL B 1 111 ? 2.844 9.852 20.125 1 98.5 111 VAL B CA 1
ATOM 2286 C C . VAL B 1 111 ? 3.686 10.961 20.75 1 98.5 111 VAL B C 1
ATOM 2288 O O . VAL B 1 111 ? 4.852 11.141 20.391 1 98.5 111 VAL B O 1
ATOM 2291 N N . ARG B 1 112 ? 3.127 11.734 21.656 1 97.94 112 ARG B N 1
ATOM 2292 C CA . ARG B 1 112 ? 3.871 12.789 22.344 1 97.94 112 ARG B CA 1
ATOM 2293 C C . ARG B 1 112 ? 5.082 12.219 23.062 1 97.94 112 ARG B C 1
ATOM 2295 O O . ARG B 1 112 ? 6.176 12.789 23.016 1 97.94 112 ARG B O 1
ATOM 2302 N N . ASP B 1 113 ? 4.879 11.117 23.75 1 97.75 113 ASP B N 1
ATOM 2303 C CA . ASP B 1 113 ? 5.984 10.461 24.453 1 97.75 113 ASP B CA 1
ATOM 2304 C C . ASP B 1 113 ? 7.086 10.055 23.469 1 97.75 113 ASP B C 1
ATOM 2306 O O . ASP B 1 113 ? 8.273 10.25 23.75 1 97.75 113 ASP B O 1
ATOM 2310 N N . PHE B 1 114 ? 6.672 9.508 22.406 1 98.38 114 PHE B N 1
ATOM 2311 C CA . PHE B 1 114 ? 7.613 9.086 21.375 1 98.38 114 PHE B CA 1
ATOM 2312 C C . PHE B 1 114 ? 8.422 10.273 20.859 1 98.38 114 PHE B C 1
ATOM 2314 O O . PHE B 1 114 ? 9.641 10.188 20.719 1 98.38 114 PHE B O 1
ATOM 2321 N N . ILE B 1 115 ? 7.75 11.336 20.578 1 98 115 ILE B N 1
ATOM 2322 C CA . ILE B 1 115 ? 8.375 12.547 20.062 1 98 115 ILE B CA 1
ATOM 2323 C C . ILE B 1 115 ? 9.406 13.07 21.062 1 98 115 ILE B C 1
ATOM 2325 O O . ILE B 1 115 ? 10.508 13.461 20.688 1 98 115 ILE B O 1
ATOM 2329 N N . GLU B 1 116 ? 9.008 13.102 22.281 1 97.38 116 GLU B N 1
ATOM 2330 C CA . GLU B 1 116 ? 9.906 13.562 23.344 1 97.38 116 GLU B CA 1
ATOM 2331 C C . GLU B 1 116 ? 11.125 12.656 23.469 1 97.38 116 GLU B C 1
ATOM 2333 O O . GLU B 1 116 ? 12.25 13.141 23.594 1 97.38 116 GLU B O 1
ATOM 2338 N N . ASP B 1 117 ? 10.938 11.43 23.375 1 97.62 117 ASP B N 1
ATOM 2339 C CA . ASP B 1 117 ? 12.008 10.445 23.516 1 97.62 117 ASP B CA 1
ATOM 2340 C C . ASP B 1 117 ? 13.031 10.594 22.391 1 97.62 117 ASP B C 1
ATOM 2342 O O . ASP B 1 117 ? 14.234 10.445 22.625 1 97.62 117 ASP B O 1
ATOM 2346 N N . TYR B 1 118 ? 12.539 10.906 21.234 1 97.94 118 TYR B N 1
ATOM 2347 C CA . TYR B 1 118 ? 13.414 10.914 20.062 1 97.94 118 TYR B CA 1
ATOM 2348 C C . TYR B 1 118 ? 13.742 12.344 19.641 1 97.94 118 TYR B C 1
ATOM 2350 O O . TYR B 1 118 ? 14.438 12.555 18.641 1 97.94 118 TYR B O 1
ATOM 2358 N N . LYS B 1 119 ? 13.172 13.312 20.312 1 98.06 119 LYS B N 1
ATOM 2359 C CA . LYS B 1 119 ? 13.438 14.734 20.094 1 98.06 119 LYS B CA 1
ATOM 2360 C C . LYS B 1 119 ? 13.141 15.125 18.641 1 98.06 119 LYS B C 1
ATOM 2362 O O . LYS B 1 119 ? 13.969 15.766 17.984 1 98.06 119 LYS B O 1
ATOM 2367 N N . LEU B 1 120 ? 12.023 14.695 18.234 1 98.5 120 LEU B N 1
ATOM 2368 C CA . LEU B 1 120 ? 11.617 14.977 16.859 1 98.5 120 LEU B CA 1
ATOM 2369 C C . LEU B 1 120 ? 11.078 16.406 16.734 1 98.5 120 LEU B C 1
ATOM 2371 O O . LEU B 1 120 ? 10.375 16.875 17.609 1 98.5 120 LEU B O 1
ATOM 2375 N N . THR B 1 121 ? 11.445 17.062 15.555 1 98.12 121 THR B N 1
ATOM 2376 C CA . THR B 1 121 ? 11.062 18.469 15.438 1 98.12 121 THR B CA 1
ATOM 2377 C C . THR B 1 121 ? 10.266 18.703 14.156 1 98.12 121 THR B C 1
ATOM 2379 O O . THR B 1 121 ? 9.766 19.812 13.93 1 98.12 121 THR B O 1
ATOM 2382 N N . PHE B 1 122 ? 10.164 17.75 13.297 1 98.25 122 PHE B N 1
ATOM 2383 C CA . PHE B 1 122 ? 9.336 17.906 12.102 1 98.25 122 PHE B CA 1
ATOM 2384 C C . PHE B 1 122 ? 7.863 17.719 12.438 1 98.25 122 PHE B C 1
ATOM 2386 O O . PHE B 1 122 ? 7.523 17.281 13.539 1 98.25 122 PHE B O 1
ATOM 2393 N N . SER B 1 123 ? 7 18.078 11.484 1 98.25 123 SER B N 1
ATOM 2394 C CA . SER B 1 123 ? 5.555 18.047 11.695 1 98.25 123 SER B CA 1
ATOM 2395 C C . SER B 1 123 ? 5.035 16.625 11.742 1 98.25 123 SER B C 1
ATOM 2397 O O . SER B 1 123 ? 5.41 15.789 10.914 1 98.25 123 SER B O 1
ATOM 2399 N N . ILE B 1 124 ? 4.168 16.391 12.742 1 98.75 124 ILE B N 1
ATOM 2400 C CA . ILE B 1 124 ? 3.561 15.07 12.906 1 98.75 124 ILE B CA 1
ATOM 2401 C C . ILE B 1 124 ? 2.041 15.203 12.938 1 98.75 124 ILE B C 1
ATOM 2403 O O . ILE B 1 124 ? 1.44 15.273 14.016 1 98.75 124 ILE B O 1
ATOM 2407 N N . PRO B 1 125 ? 1.438 15.211 11.758 1 98.88 125 PRO B N 1
ATOM 2408 C CA . PRO B 1 125 ? -0.025 15.188 11.719 1 98.88 125 PRO B CA 1
ATOM 2409 C C . PRO B 1 125 ? -0.607 13.852 12.172 1 98.88 125 PRO B C 1
ATOM 2411 O O . PRO B 1 125 ? -0.013 12.797 11.922 1 98.88 125 PRO B O 1
ATOM 2414 N N . MET B 1 126 ? -1.786 13.922 12.789 1 98.69 126 MET B N 1
ATOM 2415 C CA . MET B 1 126 ? -2.432 12.734 13.336 1 98.69 126 MET B CA 1
ATOM 2416 C C . MET B 1 126 ? -3.553 12.25 12.422 1 98.69 126 MET B C 1
ATOM 2418 O O . MET B 1 126 ? -4.551 12.945 12.234 1 98.69 126 MET B O 1
ATOM 2422 N N . ASP B 1 127 ? -3.395 11.102 11.859 1 97.88 127 ASP B N 1
ATOM 2423 C CA . ASP B 1 127 ? -4.434 10.469 11.055 1 97.88 127 ASP B CA 1
ATOM 2424 C C . ASP B 1 127 ? -5.242 9.477 11.891 1 97.88 127 ASP B C 1
ATOM 2426 O O . ASP B 1 127 ? -5.184 8.266 11.664 1 97.88 127 ASP B O 1
ATOM 2430 N N . LYS B 1 128 ? -6.055 9.992 12.656 1 95.12 128 LYS B N 1
ATOM 2431 C CA . LYS B 1 128 ? -6.723 9.227 13.703 1 95.12 128 LYS B CA 1
ATOM 2432 C C . LYS B 1 128 ? -7.676 8.195 13.102 1 95.12 128 LYS B C 1
ATOM 2434 O O . LYS B 1 128 ? -7.875 7.117 13.68 1 95.12 128 LYS B O 1
ATOM 2439 N N . ASN B 1 129 ? -8.172 8.453 11.969 1 91.75 129 ASN B N 1
ATOM 2440 C CA . ASN B 1 129 ? -9.18 7.574 11.391 1 91.75 129 ASN B CA 1
ATOM 2441 C C . ASN B 1 129 ? -8.641 6.828 10.172 1 91.75 129 ASN B C 1
ATOM 2443 O O . ASN B 1 129 ? -9.406 6.18 9.453 1 91.75 129 ASN B O 1
ATOM 2447 N N . ARG B 1 130 ? -7.426 7.012 9.875 1 93.06 130 ARG B N 1
ATOM 2448 C CA . ARG B 1 130 ? -6.742 6.34 8.773 1 93.06 130 ARG B CA 1
ATOM 2449 C C . ARG B 1 130 ? -7.258 6.832 7.43 1 93.06 130 ARG B C 1
ATOM 2451 O O . ARG B 1 130 ? -7.199 6.105 6.434 1 93.06 130 ARG B O 1
ATOM 2458 N N . ASP B 1 131 ? -7.82 7.98 7.379 1 92.38 131 ASP B N 1
ATOM 2459 C CA . ASP B 1 131 ? -8.375 8.5 6.133 1 92.38 131 ASP B CA 1
ATOM 2460 C C . ASP B 1 131 ? -7.27 8.797 5.125 1 92.38 131 ASP B C 1
ATOM 2462 O O . ASP B 1 131 ? -7.395 8.469 3.941 1 92.38 131 ASP B O 1
ATOM 2466 N N . VAL B 1 132 ? -6.211 9.406 5.625 1 96.12 132 VAL B N 1
ATOM 2467 C CA . VAL B 1 132 ? -5.121 9.75 4.723 1 96.12 132 VAL B CA 1
ATOM 2468 C C . VAL B 1 132 ? -4.383 8.484 4.293 1 96.12 132 VAL B C 1
ATOM 2470 O O . VAL B 1 132 ? -4.016 8.336 3.125 1 96.12 132 VAL B O 1
ATOM 2473 N N . LEU B 1 133 ? -4.16 7.605 5.258 1 94.94 133 LEU B N 1
ATOM 2474 C CA . LEU B 1 133 ? -3.568 6.305 4.965 1 94.94 133 LEU B CA 1
ATOM 2475 C C . LEU B 1 133 ? -4.305 5.621 3.814 1 94.94 133 LEU B C 1
ATOM 2477 O O . LEU B 1 133 ? -3.676 5.156 2.861 1 94.94 133 LEU B O 1
ATOM 2481 N N . LYS B 1 134 ? -5.625 5.633 3.877 1 90.25 134 LYS B N 1
ATOM 2482 C CA . LYS B 1 134 ? -6.457 5 2.859 1 90.25 134 LYS B CA 1
ATOM 2483 C C . LYS B 1 134 ? -6.355 5.738 1.527 1 90.25 134 LYS B C 1
ATOM 2485 O O . LYS B 1 134 ? -6.246 5.109 0.471 1 90.25 134 LYS B O 1
ATOM 2490 N N . ALA B 1 135 ? -6.344 6.992 1.583 1 91.81 135 ALA B N 1
ATOM 2491 C CA . ALA B 1 135 ? -6.289 7.816 0.377 1 91.81 135 ALA B CA 1
ATOM 2492 C C . ALA B 1 135 ? -4.988 7.586 -0.387 1 91.81 135 ALA B C 1
ATOM 2494 O O . ALA B 1 135 ? -4.957 7.672 -1.616 1 91.81 135 ALA B O 1
ATOM 2495 N N . TYR B 1 136 ? -3.984 7.246 0.356 1 94.75 136 TYR B N 1
ATOM 2496 C CA . TYR B 1 136 ? -2.678 7.051 -0.266 1 94.75 136 TYR B CA 1
ATOM 2497 C C . TYR B 1 136 ? -2.424 5.574 -0.549 1 94.75 136 TYR B C 1
ATOM 2499 O O . TYR B 1 136 ? -1.36 5.207 -1.055 1 94.75 136 TYR B O 1
ATOM 2507 N N . GLY B 1 137 ? -3.344 4.805 -0.143 1 91.25 137 GLY B N 1
ATOM 2508 C CA . GLY B 1 137 ? -3.213 3.381 -0.42 1 91.25 137 GLY B CA 1
ATOM 2509 C C . GLY B 1 137 ? -2.094 2.721 0.363 1 91.25 137 GLY B C 1
ATOM 2510 O O . GLY B 1 137 ? -1.427 1.815 -0.142 1 91.25 137 GLY B O 1
ATOM 2511 N N . VAL B 1 138 ? -1.904 3.168 1.561 1 92.94 138 VAL B N 1
ATOM 2512 C CA . VAL B 1 138 ? -0.822 2.623 2.373 1 92.94 138 VAL B CA 1
ATOM 2513 C C . VAL B 1 138 ? -1.305 1.372 3.104 1 92.94 138 VAL B C 1
ATOM 2515 O O . VAL B 1 138 ? -2.248 1.434 3.896 1 92.94 138 VAL B O 1
ATOM 2518 N N . GLY B 1 139 ? -0.602 0.28 2.848 1 90.62 139 GLY B N 1
ATOM 2519 C CA . GLY B 1 139 ? -0.976 -0.969 3.49 1 90.62 139 GLY B CA 1
ATOM 2520 C C . GLY B 1 139 ? 0.132 -1.556 4.344 1 90.62 139 GLY B C 1
ATOM 2521 O O . GLY B 1 139 ? -0.06 -2.58 5.004 1 90.62 139 GLY B O 1
ATOM 2522 N N . THR B 1 140 ? 1.271 -0.927 4.227 1 91.69 140 THR B N 1
ATOM 2523 C CA . THR B 1 140 ? 2.42 -1.35 5.02 1 91.69 140 THR B CA 1
ATOM 2524 C C . THR B 1 140 ? 3.16 -0.142 5.586 1 91.69 140 THR B C 1
ATOM 2526 O O . THR B 1 140 ? 3.213 0.914 4.953 1 91.69 140 THR B O 1
ATOM 2529 N N . LEU B 1 141 ? 3.691 -0.399 6.906 1 94.56 141 LEU B N 1
ATOM 2530 C CA . LEU B 1 141 ? 4.473 0.666 7.523 1 94.56 141 LEU B CA 1
ATOM 2531 C C . LEU B 1 141 ? 5.91 0.217 7.758 1 94.56 141 LEU B C 1
ATOM 2533 O O . LEU B 1 141 ? 6.16 -0.95 8.078 1 94.56 141 LEU B O 1
ATOM 2537 N N . PRO B 1 142 ? 6.805 1.225 7.633 1 96.81 142 PRO B N 1
ATOM 2538 C CA . PRO B 1 142 ? 6.641 2.605 7.18 1 96.81 142 PRO B CA 1
ATOM 2539 C C . PRO B 1 142 ? 6.488 2.713 5.664 1 96.81 142 PRO B C 1
ATOM 2541 O O . PRO B 1 142 ? 6.859 1.79 4.934 1 96.81 142 PRO B O 1
ATOM 2544 N N . ALA B 1 143 ? 5.871 3.68 5.227 1 95.88 143 ALA B N 1
ATOM 2545 C CA . ALA B 1 143 ? 5.801 4.07 3.818 1 95.88 143 ALA B CA 1
ATOM 2546 C C . ALA B 1 143 ? 6.078 5.559 3.646 1 95.88 143 ALA B C 1
ATOM 2548 O O . ALA B 1 143 ? 5.668 6.375 4.477 1 95.88 143 ALA B O 1
ATOM 2549 N N . SER B 1 144 ? 6.777 5.832 2.543 1 97.88 144 SER B N 1
ATOM 2550 C CA . SER B 1 144 ? 7.09 7.23 2.275 1 97.88 144 SER B CA 1
ATOM 2551 C C . SER B 1 144 ? 6.758 7.605 0.834 1 97.88 144 SER B C 1
ATOM 2553 O O . SER B 1 144 ? 6.953 6.801 -0.082 1 97.88 144 SER B O 1
ATOM 2555 N N . PHE B 1 145 ? 6.301 8.789 0.684 1 98.12 145 PHE B N 1
ATOM 2556 C CA . PHE B 1 145 ? 6.035 9.406 -0.61 1 98.12 145 PHE B CA 1
ATOM 2557 C C . PHE B 1 145 ? 6.871 10.672 -0.786 1 98.12 145 PHE B C 1
ATOM 2559 O O . PHE B 1 145 ? 6.867 11.555 0.077 1 98.12 145 PHE B O 1
ATOM 2566 N N . LEU B 1 146 ? 7.625 10.695 -1.836 1 98.75 146 LEU B N 1
ATOM 2567 C CA . LEU B 1 146 ? 8.336 11.914 -2.193 1 98.75 146 LEU B CA 1
ATOM 2568 C C . LEU B 1 146 ? 7.488 12.789 -3.115 1 98.75 146 LEU B C 1
ATOM 2570 O O . LEU B 1 146 ? 7.109 12.359 -4.207 1 98.75 146 LEU B O 1
ATOM 2574 N N . ILE B 1 147 ? 7.203 13.969 -2.678 1 98.88 147 ILE B N 1
ATOM 2575 C CA . ILE B 1 147 ? 6.348 14.891 -3.412 1 98.88 147 ILE B CA 1
ATOM 2576 C C . ILE B 1 147 ? 7.152 16.125 -3.83 1 98.88 147 ILE B C 1
ATOM 2578 O O . ILE B 1 147 ? 7.793 16.766 -2.994 1 98.88 147 ILE B O 1
ATOM 2582 N N . ASN B 1 148 ? 7.113 16.453 -5.039 1 98.75 148 ASN B N 1
ATOM 2583 C CA . ASN B 1 148 ? 7.902 17.578 -5.52 1 98.75 148 ASN B CA 1
ATOM 2584 C C . ASN B 1 148 ? 7.168 18.891 -5.328 1 98.75 148 ASN B C 1
ATOM 2586 O O . ASN B 1 148 ? 6.066 18.922 -4.781 1 98.75 148 ASN B O 1
ATOM 2590 N N . LYS B 1 149 ? 7.832 19.953 -5.762 1 98.56 149 LYS B N 1
ATOM 2591 C CA . LYS B 1 149 ? 7.316 21.297 -5.512 1 98.56 149 LYS B CA 1
ATOM 2592 C C . LYS B 1 149 ? 5.984 21.516 -6.223 1 98.56 149 LYS B C 1
ATOM 2594 O O . LYS B 1 149 ? 5.203 22.375 -5.836 1 98.56 149 LYS B O 1
ATOM 2599 N N . GLU B 1 150 ? 5.68 20.734 -7.27 1 98.31 150 GLU B N 1
ATOM 2600 C CA . GLU B 1 150 ? 4.43 20.844 -8.016 1 98.31 150 GLU B CA 1
ATOM 2601 C C . GLU B 1 150 ? 3.318 20.031 -7.363 1 98.31 150 GLU B C 1
ATOM 2603 O O . GLU B 1 150 ? 2.156 20.125 -7.766 1 98.31 150 GLU B O 1
ATOM 2608 N N . GLY B 1 151 ? 3.631 19.219 -6.371 1 98.56 151 GLY B N 1
ATOM 2609 C CA . GLY B 1 151 ? 2.643 18.406 -5.68 1 98.56 151 GLY B CA 1
ATOM 2610 C C . GLY B 1 151 ? 2.457 17.031 -6.301 1 98.56 151 GLY B C 1
ATOM 2611 O O . GLY B 1 151 ? 1.43 16.391 -6.09 1 98.56 151 GLY B O 1
ATOM 2612 N N . GLU B 1 152 ? 3.449 16.641 -7.047 1 98.44 152 GLU B N 1
ATOM 2613 C CA . GLU B 1 152 ? 3.4 15.344 -7.699 1 98.44 152 GLU B CA 1
ATOM 2614 C C . GLU B 1 152 ? 4.227 14.312 -6.938 1 98.44 152 GLU B C 1
ATOM 2616 O O . GLU B 1 152 ? 5.305 14.625 -6.43 1 98.44 152 GLU B O 1
ATOM 2621 N N . ILE B 1 153 ? 3.688 13.125 -6.922 1 98 153 ILE B N 1
ATOM 2622 C CA . ILE B 1 153 ? 4.441 12.023 -6.332 1 98 153 ILE B CA 1
ATOM 2623 C C . ILE B 1 153 ? 5.535 11.57 -7.293 1 98 153 ILE B C 1
ATOM 2625 O O . ILE B 1 153 ? 5.242 11.102 -8.398 1 98 153 ILE B O 1
ATOM 2629 N N . VAL B 1 154 ? 6.746 11.648 -6.809 1 97.5 154 VAL B N 1
ATOM 2630 C CA . VAL B 1 154 ? 7.82 11.312 -7.73 1 97.5 154 VAL B CA 1
ATOM 2631 C C . VAL B 1 154 ? 8.406 9.953 -7.355 1 97.5 154 VAL B C 1
ATOM 2633 O O . VAL B 1 154 ? 9.094 9.32 -8.164 1 97.5 154 VAL B O 1
ATOM 2636 N N . LYS B 1 155 ? 8.148 9.531 -6.129 1 95.69 155 LYS B N 1
ATOM 2637 C CA . LYS B 1 155 ? 8.617 8.219 -5.688 1 95.69 155 LYS B CA 1
ATOM 2638 C C . LYS B 1 155 ? 7.773 7.695 -4.527 1 95.69 155 LYS B C 1
ATOM 2640 O O . LYS B 1 155 ? 7.32 8.469 -3.686 1 95.69 155 LYS B O 1
ATOM 2645 N N . ILE B 1 156 ? 7.57 6.449 -4.508 1 94.44 156 ILE B N 1
ATOM 2646 C CA . ILE B 1 156 ? 6.895 5.738 -3.426 1 94.44 156 ILE B CA 1
ATOM 2647 C C . ILE B 1 156 ? 7.824 4.676 -2.846 1 94.44 156 ILE B C 1
ATOM 2649 O O . ILE B 1 156 ? 8.383 3.861 -3.586 1 94.44 156 ILE B O 1
ATOM 2653 N N . ILE B 1 157 ? 7.984 4.766 -1.568 1 92.94 157 ILE B N 1
ATOM 2654 C CA . ILE B 1 157 ? 8.914 3.859 -0.908 1 92.94 157 ILE B CA 1
ATOM 2655 C C . ILE B 1 157 ? 8.195 3.117 0.219 1 92.94 157 ILE B C 1
ATOM 265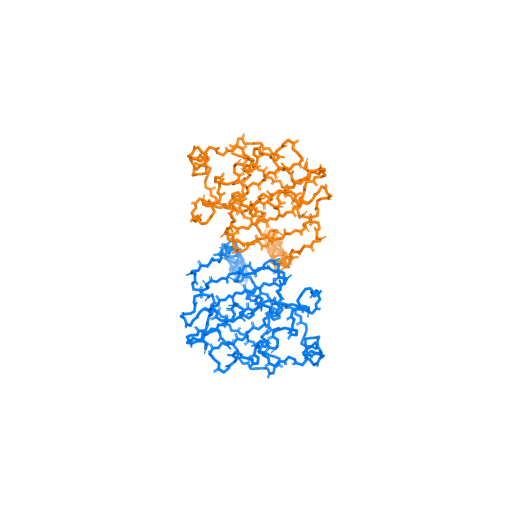7 O O . ILE B 1 157 ? 7.512 3.732 1.037 1 92.94 157 ILE B O 1
ATOM 2661 N N . THR B 1 158 ? 8.336 1.881 0.216 1 89.94 158 THR B N 1
ATOM 2662 C CA . THR B 1 158 ? 7.824 1.07 1.316 1 89.94 158 THR B CA 1
ATOM 2663 C C . THR B 1 158 ? 8.969 0.421 2.086 1 89.94 158 THR B C 1
ATOM 2665 O O . THR B 1 158 ? 9.945 -0.031 1.486 1 89.94 158 THR B O 1
ATOM 2668 N N . GLY B 1 159 ? 8.82 0.422 3.395 1 90.31 159 GLY B N 1
ATOM 2669 C CA . GLY B 1 159 ? 9.859 -0.151 4.242 1 90.31 159 GLY B CA 1
ATOM 2670 C C . GLY B 1 159 ? 10.773 0.891 4.855 1 90.31 159 GLY B C 1
ATOM 2671 O O . GLY B 1 159 ? 10.703 2.07 4.504 1 90.31 159 GLY B O 1
ATOM 2672 N N . GLY B 1 160 ? 11.586 0.452 5.715 1 93.19 160 GLY B N 1
ATOM 2673 C CA . GLY B 1 160 ? 12.477 1.343 6.438 1 93.19 160 GLY B CA 1
ATOM 2674 C C . GLY B 1 160 ? 13.594 1.903 5.57 1 93.19 160 GLY B C 1
ATOM 2675 O O . GLY B 1 160 ? 13.992 1.279 4.586 1 93.19 160 GLY B O 1
ATOM 2676 N N . LEU B 1 161 ? 14.07 3.018 5.988 1 96.44 161 LEU B N 1
ATOM 2677 C CA . LEU B 1 161 ? 15.141 3.705 5.27 1 96.44 161 LEU B CA 1
ATOM 2678 C C . LEU B 1 161 ? 16.312 4.008 6.199 1 96.44 161 LEU B C 1
ATOM 2680 O O . LEU B 1 161 ? 16.109 4.316 7.375 1 96.44 161 LEU B O 1
ATOM 2684 N N . ASP B 1 162 ? 17.422 3.965 5.582 1 96.62 162 ASP B N 1
ATOM 2685 C CA . ASP B 1 162 ? 18.578 4.398 6.355 1 96.62 162 ASP B CA 1
ATOM 2686 C C . ASP B 1 162 ? 18.938 5.844 6.027 1 96.62 162 ASP B C 1
ATOM 2688 O O . ASP B 1 162 ? 18.281 6.488 5.207 1 96.62 162 ASP B O 1
ATOM 2692 N N . ASP B 1 163 ? 19.969 6.27 6.715 1 98.12 163 ASP B N 1
ATOM 2693 C CA . ASP B 1 163 ? 20.391 7.668 6.637 1 98.12 163 ASP B CA 1
ATOM 2694 C C . ASP B 1 163 ? 20.75 8.055 5.207 1 98.12 163 ASP B C 1
ATOM 2696 O O . ASP B 1 163 ? 20.297 9.086 4.703 1 98.12 163 ASP B O 1
ATOM 2700 N N . ALA B 1 164 ? 21.438 7.273 4.586 1 98.31 164 ALA B N 1
ATOM 2701 C CA . ALA B 1 164 ? 21.922 7.562 3.236 1 98.31 164 ALA B CA 1
ATOM 2702 C C . ALA B 1 164 ? 20.766 7.656 2.248 1 98.31 164 ALA B C 1
ATOM 2704 O O . ALA B 1 164 ? 20.734 8.547 1.394 1 98.31 164 ALA B O 1
ATOM 2705 N N . LYS B 1 165 ? 19.859 6.762 2.352 1 97.56 165 LYS B N 1
ATOM 2706 C CA . LYS B 1 165 ? 18.703 6.758 1.456 1 97.56 165 LYS B CA 1
ATOM 2707 C C . LYS B 1 165 ? 17.812 7.977 1.701 1 97.56 165 LYS B C 1
ATOM 2709 O O . LYS B 1 165 ? 17.344 8.609 0.754 1 97.56 165 LYS B O 1
ATOM 2714 N N . ILE B 1 166 ? 17.625 8.281 2.936 1 98.69 166 ILE B N 1
ATOM 2715 C CA . ILE B 1 166 ? 16.812 9.445 3.25 1 98.69 166 ILE B CA 1
ATOM 2716 C C . ILE B 1 166 ? 17.453 10.703 2.676 1 98.69 166 ILE B C 1
ATOM 2718 O O . ILE B 1 166 ? 16.781 11.539 2.072 1 98.69 166 ILE B O 1
ATOM 2722 N N . ASN B 1 167 ? 18.719 10.789 2.869 1 98.62 167 ASN B N 1
ATOM 2723 C CA . ASN B 1 167 ? 19.453 11.922 2.314 1 98.62 167 ASN B CA 1
ATOM 2724 C C . ASN B 1 167 ? 19.25 12.023 0.804 1 98.62 167 ASN B C 1
ATOM 2726 O O . ASN B 1 167 ? 18.906 13.094 0.294 1 98.62 167 ASN B O 1
ATOM 2730 N N . LYS B 1 168 ? 19.469 10.961 0.141 1 98.5 168 LYS B N 1
ATOM 2731 C CA . LYS B 1 168 ? 19.344 10.922 -1.312 1 98.5 168 LYS B CA 1
ATOM 2732 C C . LYS B 1 168 ? 17.922 11.312 -1.744 1 98.5 168 LYS B C 1
ATOM 2734 O O . LYS B 1 168 ? 17.75 12.047 -2.719 1 98.5 168 LYS B O 1
ATOM 2739 N N . PHE B 1 169 ? 16.984 10.844 -1.066 1 98.19 169 PHE B N 1
ATOM 2740 C CA . PHE B 1 169 ? 15.586 11.094 -1.406 1 98.19 169 PHE B CA 1
ATOM 2741 C C . PHE B 1 169 ? 15.227 12.555 -1.175 1 98.19 169 PHE B C 1
ATOM 2743 O O . PHE B 1 169 ? 14.562 13.172 -2.006 1 98.19 169 PHE B O 1
ATOM 2750 N N . MET B 1 170 ? 15.656 13.086 -0.096 1 98.62 170 MET B N 1
ATOM 2751 C CA . MET B 1 170 ? 15.359 14.492 0.174 1 98.62 170 MET B CA 1
ATOM 2752 C C . MET B 1 170 ? 16.047 15.398 -0.837 1 98.62 170 MET B C 1
ATOM 2754 O O . MET B 1 170 ? 15.469 16.391 -1.289 1 98.62 170 MET B O 1
ATOM 2758 N N . GLU B 1 171 ? 17.219 15.023 -1.233 1 98.56 171 GLU B N 1
ATOM 2759 C CA . GLU B 1 171 ? 17.922 15.766 -2.275 1 98.56 171 GLU B CA 1
ATOM 2760 C C . GLU B 1 171 ? 17.125 15.758 -3.584 1 98.56 171 GLU B C 1
ATOM 2762 O O . GLU B 1 171 ? 17.094 16.766 -4.297 1 98.56 171 GLU B O 1
ATOM 2767 N N . SER B 1 172 ? 16.531 14.711 -3.859 1 98.44 172 SER B N 1
ATOM 2768 C CA . SER B 1 172 ? 15.867 14.516 -5.141 1 98.44 172 SER B CA 1
ATOM 2769 C C . SER B 1 172 ? 14.625 15.398 -5.258 1 98.44 172 SER B C 1
ATOM 2771 O O . SER B 1 172 ? 14.109 15.609 -6.359 1 98.44 172 SER B O 1
ATOM 2773 N N . ILE B 1 173 ? 14.141 15.875 -4.129 1 98.56 173 ILE B N 1
ATOM 2774 C CA . ILE B 1 173 ? 12.906 16.656 -4.207 1 98.56 173 ILE B CA 1
ATOM 2775 C C . ILE B 1 173 ? 13.18 18.094 -3.801 1 98.56 173 ILE B C 1
ATOM 2777 O O . ILE B 1 173 ? 12.25 18.859 -3.535 1 98.56 173 ILE B O 1
ATOM 2781 N N . GLN B 1 174 ? 14.398 18.391 -3.693 1 98.31 174 GLN B N 1
ATOM 2782 C CA . GLN B 1 174 ? 14.719 19.797 -3.469 1 98.31 174 GLN B CA 1
ATOM 2783 C C . GLN B 1 174 ? 14.211 20.672 -4.617 1 98.31 174 GLN B C 1
ATOM 2785 O O . GLN B 1 174 ? 14.391 20.328 -5.785 1 98.31 174 GLN B O 1
ATOM 2790 N N . PRO B 1 175 ? 13.602 21.703 -4.242 1 96.81 175 PRO B N 1
ATOM 2791 C CA . PRO B 1 175 ? 13.062 22.547 -5.316 1 96.81 175 PRO B CA 1
ATOM 2792 C C . PRO B 1 175 ? 14.156 23.266 -6.109 1 96.81 175 PRO B C 1
ATOM 2794 O O . PRO B 1 175 ? 15.25 23.484 -5.594 1 96.81 175 PRO B O 1
#